Protein AF-A0A8S3VAT2-F1 (afdb_monomer_lite)

InterPro domains:
  IPR036691 Endonuclease/exonuclease/phosphatase superfamily [G3DSA:3.60.10.10] (1-42)

Organism: Mytilus edulis (NCBI:txid6550)

Radius of gyration: 35.4 Å; chains: 1; bounding box: 79×57×98 Å

Foldseek 3Di:
DDDDDDDDDDDDPVQVVQWPDKDFADDDVVPDPGTDIDTHGRPDPDDPVVVVPPPPDDPPPPPPVVLVVLLVVLLVVDPVVVLVVLLVVLVVVVVVVPPPDPPPPCPDPSVVSVVVSVVVVVVSNVVSVCRSPVPPPPPPPPPPPPPDDPLQDPVLVVLVVVLVVLVVVCVVVVPPPVSVVVSVVSVVVSVVSSVVSVVVVVVVLVVQLVVCVVPPPVSNVVSVVSVVVPPPPDPVPPCDPVNVVVVVVVVVPVDPPPPPPDPPVVVVVVVVPPVPDDDDPVVVPPDDPPPDDD

Secondary structure (DSSP, 8-state):
------------HHHHTTEEEEEEPPP-TTT-SS--EEEEE------GGGGGTSTTT-------HHHHHHHHHHHHTS-HHHHHHHHHHHHHHHHT---TT-TT-TT-HHHHHHHHHHHHHHHHHHHHHHHHTS-----------PPPPTT--HHHHHHHHHHHHHHHHHHH-TT-HHHHHHHHHHHHHHHHHHHHHHHHHHHHHHHHHHHHHTT-HHHHHHHHHHHHTTS---GGG---HHHHHHHHHHHHTTTSSS---S-THHHHHHHHHHTTS---HHHH----------

Structure (mmCIF, N/CA/C/O backbone):
data_AF-A0A8S3VAT2-F1
#
_entry.id   AF-A0A8S3VAT2-F1
#
loop_
_atom_site.group_PDB
_atom_site.id
_atom_site.type_symbol
_atom_site.label_atom_id
_atom_site.label_alt_id
_atom_site.label_comp_id
_atom_site.label_asym_id
_atom_site.label_entity_id
_atom_site.label_seq_id
_atom_site.pdbx_PDB_ins_code
_atom_site.Cartn_x
_atom_site.Cartn_y
_atom_site.Cartn_z
_atom_site.occupancy
_atom_site.B_iso_or_equiv
_atom_site.auth_seq_id
_atom_site.auth_comp_id
_atom_site.auth_asym_id
_atom_site.auth_atom_id
_atom_site.pdbx_PDB_model_num
ATOM 1 N N . MET A 1 1 ? 15.059 -8.779 20.865 1.00 48.69 1 MET A N 1
ATOM 2 C CA . MET A 1 1 ? 14.364 -8.287 19.654 1.00 48.69 1 MET A CA 1
ATOM 3 C C . MET A 1 1 ? 13.478 -9.413 19.155 1.00 48.69 1 MET A C 1
ATOM 5 O O . MET A 1 1 ? 13.942 -10.544 19.167 1.00 48.69 1 MET A O 1
ATOM 9 N N . GLY A 1 2 ? 12.217 -9.146 18.814 1.00 59.12 2 GLY A N 1
ATOM 10 C CA . GLY A 1 2 ? 11.335 -10.188 18.281 1.00 59.12 2 GLY A CA 1
ATOM 11 C C . GLY A 1 2 ? 11.765 -10.571 16.866 1.00 59.12 2 GLY A C 1
ATOM 12 O O . GLY A 1 2 ? 11.963 -9.684 16.041 1.00 59.12 2 GLY A O 1
ATOM 13 N N . VAL A 1 3 ? 11.927 -11.866 16.602 1.00 73.62 3 VAL A N 1
ATOM 14 C CA . VAL A 1 3 ? 12.121 -12.400 15.248 1.00 73.62 3 VAL A CA 1
ATOM 15 C C . VAL A 1 3 ? 10.734 -12.709 14.693 1.00 73.62 3 VAL A C 1
ATOM 17 O O . VAL A 1 3 ? 9.965 -13.423 15.330 1.00 73.62 3 VAL A O 1
ATOM 20 N N . SER A 1 4 ? 10.394 -12.140 13.538 1.00 80.75 4 SER A N 1
ATOM 21 C CA . SER A 1 4 ? 9.109 -12.355 12.870 1.00 80.75 4 SER A CA 1
ATOM 22 C C . SER A 1 4 ? 9.368 -12.824 11.443 1.00 80.75 4 SER A C 1
ATOM 24 O O . SER A 1 4 ? 10.111 -12.172 10.716 1.00 80.75 4 SER A O 1
ATOM 26 N N . ILE A 1 5 ? 8.752 -13.934 11.036 1.00 85.62 5 ILE A N 1
ATOM 27 C CA . ILE A 1 5 ? 8.804 -14.438 9.657 1.00 85.62 5 ILE A CA 1
ATOM 28 C C . ILE A 1 5 ? 7.590 -13.858 8.936 1.00 85.62 5 ILE A C 1
ATOM 30 O O . ILE A 1 5 ? 6.465 -14.239 9.243 1.00 85.62 5 ILE A O 1
ATOM 34 N N . VAL A 1 6 ? 7.804 -12.886 8.050 1.00 91.00 6 VAL A N 1
ATOM 35 C CA . VAL A 1 6 ? 6.717 -12.165 7.350 1.00 91.00 6 VAL A CA 1
ATOM 36 C C . VAL A 1 6 ? 6.866 -12.165 5.832 1.00 91.00 6 VAL A C 1
ATOM 38 O O . VAL A 1 6 ? 5.948 -11.746 5.130 1.00 91.00 6 VAL A O 1
ATOM 41 N N . ASP A 1 7 ? 7.995 -12.663 5.333 1.00 93.62 7 ASP A N 1
ATOM 42 C CA . ASP A 1 7 ? 8.316 -12.716 3.916 1.00 93.62 7 ASP A CA 1
ATOM 43 C C . ASP A 1 7 ? 8.195 -14.164 3.427 1.00 93.62 7 ASP A C 1
ATOM 45 O O . ASP A 1 7 ? 8.765 -15.085 4.015 1.00 93.62 7 ASP A O 1
ATOM 49 N N . TYR A 1 8 ? 7.428 -14.371 2.355 1.00 94.81 8 TYR A N 1
ATOM 50 C CA . TYR A 1 8 ? 7.103 -15.695 1.824 1.00 94.81 8 TYR A CA 1
ATOM 51 C C . TYR A 1 8 ? 7.257 -15.714 0.303 1.00 94.81 8 TYR A C 1
ATOM 53 O O . TYR A 1 8 ? 6.935 -14.737 -0.375 1.00 94.81 8 TYR A O 1
ATOM 61 N N . CYS A 1 9 ? 7.674 -16.855 -0.247 1.00 92.31 9 CYS A N 1
ATOM 62 C CA . CYS A 1 9 ? 7.506 -17.164 -1.664 1.00 92.31 9 CYS A CA 1
ATOM 63 C C . CYS A 1 9 ? 6.377 -18.184 -1.801 1.00 92.31 9 CYS A C 1
ATOM 65 O O . CYS A 1 9 ? 6.433 -19.257 -1.204 1.00 92.31 9 CYS A O 1
ATOM 67 N N . ILE A 1 10 ? 5.345 -17.839 -2.568 1.00 94.00 10 ILE A N 1
ATOM 68 C CA . ILE A 1 10 ? 4.201 -18.714 -2.818 1.00 94.00 10 ILE A CA 1
ATOM 69 C C . ILE A 1 10 ? 4.255 -19.125 -4.284 1.00 94.00 10 ILE A C 1
ATOM 71 O O . ILE A 1 10 ? 4.319 -18.273 -5.170 1.00 94.00 10 ILE A O 1
ATOM 75 N N . CYS A 1 11 ? 4.205 -20.427 -4.538 1.00 91.25 11 CYS A N 1
ATOM 76 C CA . CYS A 1 11 ? 4.130 -20.993 -5.877 1.00 91.25 11 CYS A CA 1
ATOM 77 C C . CYS A 1 11 ? 2.964 -21.982 -5.965 1.00 91.25 11 CYS A C 1
ATOM 79 O O . CYS A 1 11 ? 2.410 -22.408 -4.949 1.00 91.25 11 CYS A O 1
ATOM 81 N N . SER A 1 12 ? 2.552 -22.330 -7.184 1.00 87.81 12 SER A N 1
ATOM 82 C CA . SER A 1 12 ? 1.594 -23.418 -7.366 1.00 87.81 12 SER A CA 1
ATOM 83 C C . SER A 1 12 ? 2.259 -24.760 -7.057 1.00 87.81 12 SER A C 1
ATOM 85 O O . SER A 1 12 ? 3.462 -24.927 -7.250 1.00 87.81 12 SER A O 1
ATOM 87 N N . ALA A 1 13 ? 1.466 -25.749 -6.640 1.00 83.44 13 ALA A N 1
ATOM 88 C CA . ALA A 1 13 ? 1.971 -27.098 -6.375 1.00 83.44 13 ALA A CA 1
ATOM 89 C C . ALA A 1 13 ? 2.718 -27.695 -7.584 1.00 83.44 13 ALA A C 1
ATOM 91 O O . ALA A 1 13 ? 3.724 -28.372 -7.415 1.00 83.44 13 ALA A O 1
ATOM 92 N N . SER A 1 14 ? 2.272 -27.381 -8.805 1.00 79.75 14 SER A N 1
ATOM 93 C CA . SER A 1 14 ? 2.932 -27.816 -10.041 1.00 79.75 14 SER A CA 1
ATOM 94 C C . SER A 1 14 ? 4.268 -27.128 -10.305 1.00 79.75 14 SER A C 1
ATOM 96 O O . SER A 1 14 ? 5.067 -27.637 -11.073 1.00 79.75 14 SER A O 1
ATOM 98 N N . PHE A 1 15 ? 4.487 -25.943 -9.738 1.00 85.69 15 PHE A N 1
ATOM 99 C CA . PHE A 1 15 ? 5.719 -25.182 -9.920 1.00 85.69 15 PHE A CA 1
ATOM 100 C C . PHE A 1 15 ? 6.766 -25.524 -8.857 1.00 85.69 15 PHE A C 1
ATOM 102 O O . PHE A 1 15 ? 7.946 -25.240 -9.035 1.00 85.69 15 PHE A O 1
ATOM 109 N N . LEU A 1 16 ? 6.347 -26.161 -7.761 1.00 90.69 16 LEU A N 1
ATOM 110 C CA . LEU A 1 16 ? 7.228 -26.542 -6.664 1.00 90.69 16 LEU A CA 1
ATOM 111 C C . LEU A 1 16 ? 8.339 -27.499 -7.119 1.00 90.69 16 LEU A C 1
ATOM 113 O O . LEU A 1 16 ? 9.470 -27.357 -6.669 1.00 90.69 16 LEU A O 1
ATOM 117 N N . SER A 1 17 ? 8.053 -28.405 -8.062 1.00 90.25 17 SER A N 1
ATOM 118 C CA . SER A 1 17 ? 9.052 -29.309 -8.657 1.00 90.25 17 SER A CA 1
ATOM 119 C C . SER A 1 17 ? 10.174 -28.580 -9.395 1.00 90.25 17 SER A C 1
ATOM 121 O O . SER A 1 17 ? 11.245 -29.143 -9.598 1.00 90.25 17 SER A O 1
ATOM 123 N N . ASN A 1 18 ? 9.938 -27.333 -9.801 1.00 91.62 18 ASN A N 1
ATOM 124 C CA . ASN A 1 18 ? 10.921 -26.514 -10.491 1.00 91.62 18 ASN A CA 1
ATOM 125 C C . ASN A 1 18 ? 11.740 -25.668 -9.517 1.00 91.62 18 ASN A C 1
ATOM 127 O O . ASN A 1 18 ? 12.688 -25.025 -9.948 1.00 91.62 18 ASN A O 1
ATOM 131 N N . ILE A 1 19 ? 11.420 -25.629 -8.224 1.00 94.00 19 ILE A N 1
ATOM 132 C CA . ILE A 1 19 ? 12.225 -24.887 -7.254 1.00 94.00 19 ILE A CA 1
ATOM 133 C C . ILE A 1 19 ? 13.428 -25.749 -6.867 1.00 94.00 19 ILE A C 1
ATOM 135 O O . ILE A 1 19 ? 13.296 -26.733 -6.150 1.00 94.00 19 ILE A O 1
ATOM 139 N N . ASN A 1 20 ? 14.612 -25.356 -7.340 1.00 95.62 20 ASN A N 1
ATOM 140 C CA . ASN A 1 20 ? 15.874 -26.015 -7.006 1.00 95.62 20 ASN A CA 1
ATOM 141 C C . ASN A 1 20 ? 16.297 -25.721 -5.568 1.00 95.62 20 ASN A C 1
ATOM 143 O O . ASN A 1 20 ? 16.818 -26.577 -4.863 1.00 95.62 20 ASN A O 1
ATOM 147 N N . ASN A 1 21 ? 16.161 -24.454 -5.175 1.00 96.94 21 ASN A N 1
ATOM 148 C CA . ASN A 1 21 ? 16.712 -23.955 -3.930 1.00 96.94 21 ASN A CA 1
ATOM 149 C C . ASN A 1 21 ? 15.907 -22.755 -3.428 1.00 96.94 21 ASN A C 1
ATOM 151 O O . ASN A 1 21 ? 15.437 -21.933 -4.217 1.00 96.94 21 ASN A O 1
ATOM 155 N N . PHE A 1 22 ? 15.789 -22.643 -2.111 1.00 96.31 22 PHE A N 1
ATOM 156 C CA . PHE A 1 22 ? 15.156 -21.532 -1.417 1.00 96.31 22 PHE A CA 1
ATOM 157 C C . PHE A 1 22 ? 16.024 -21.175 -0.214 1.00 96.31 22 PHE A C 1
ATOM 159 O O . PHE A 1 22 ? 16.221 -22.002 0.676 1.00 96.31 22 PHE A O 1
ATOM 166 N N . THR A 1 23 ? 16.551 -19.955 -0.176 1.00 97.00 23 THR A N 1
ATOM 167 C CA . THR A 1 23 ? 17.444 -19.513 0.898 1.00 97.00 23 THR A CA 1
ATOM 168 C C . THR A 1 23 ? 17.038 -18.154 1.443 1.00 97.00 23 THR A C 1
ATOM 170 O O . THR A 1 23 ? 16.557 -17.278 0.724 1.00 97.00 23 THR A O 1
ATOM 173 N N . VAL A 1 24 ? 17.253 -17.978 2.745 1.00 96.19 24 VAL A N 1
ATOM 174 C CA . VAL A 1 24 ? 17.168 -16.681 3.416 1.00 96.19 24 VAL A CA 1
ATOM 175 C C . VAL A 1 24 ? 18.595 -16.164 3.554 1.00 96.19 24 VAL A C 1
ATOM 177 O O . VAL A 1 24 ? 19.445 -16.825 4.148 1.00 96.19 24 VAL A O 1
ATOM 180 N N . GLY A 1 25 ? 18.877 -15.015 2.951 1.00 94.12 25 GLY A N 1
ATOM 181 C CA . GLY A 1 25 ? 20.192 -14.391 3.000 1.00 94.12 25 GLY A CA 1
ATOM 182 C C . GLY A 1 25 ? 20.507 -13.780 4.366 1.00 94.12 25 GLY A C 1
ATOM 183 O O . GLY A 1 25 ? 19.662 -13.697 5.260 1.00 94.12 25 GLY A O 1
ATOM 184 N N . GLN A 1 26 ? 21.752 -13.331 4.527 1.00 93.94 26 GLN A N 1
ATOM 185 C CA . GLN A 1 26 ? 22.221 -12.745 5.778 1.00 93.94 26 GLN A CA 1
ATOM 186 C C . GLN A 1 26 ? 21.552 -11.391 6.053 1.00 93.94 26 GLN A C 1
ATOM 188 O O . GLN A 1 26 ? 21.379 -10.564 5.155 1.00 93.94 26 GLN A O 1
ATOM 193 N N . TYR A 1 27 ? 21.207 -11.158 7.320 1.00 93.12 27 TYR A N 1
ATOM 194 C CA . TYR A 1 27 ? 20.644 -9.893 7.777 1.00 93.12 27 TYR A CA 1
ATOM 195 C C . TYR A 1 27 ? 21.621 -8.733 7.541 1.00 93.12 27 TYR A C 1
ATOM 197 O O . TYR A 1 27 ? 22.766 -8.775 7.996 1.00 93.12 27 TYR A O 1
ATOM 205 N N . CYS A 1 28 ? 21.156 -7.685 6.856 1.00 90.44 28 CYS A N 1
ATOM 206 C CA . CYS A 1 28 ? 21.952 -6.503 6.539 1.00 90.44 28 CYS A CA 1
ATOM 207 C C . CYS A 1 28 ? 21.269 -5.229 7.078 1.00 90.44 28 CYS A C 1
ATOM 209 O O . CYS A 1 28 ? 20.533 -4.563 6.341 1.00 90.44 28 CYS A O 1
ATOM 211 N N . PRO A 1 29 ? 21.517 -4.852 8.351 1.00 88.81 29 PRO A N 1
ATOM 212 C CA . PRO A 1 29 ? 20.803 -3.761 9.028 1.00 88.81 29 PRO A CA 1
ATOM 213 C C . PRO A 1 29 ? 21.040 -2.381 8.405 1.00 88.81 29 PRO A C 1
ATOM 215 O O . PRO A 1 29 ? 20.279 -1.446 8.643 1.00 88.81 29 PRO A O 1
ATOM 218 N N . THR A 1 30 ? 22.102 -2.229 7.615 1.00 85.69 30 THR A N 1
ATOM 219 C CA . THR A 1 30 ? 22.415 -0.986 6.901 1.00 85.69 30 THR A CA 1
ATOM 220 C C . THR A 1 30 ? 21.495 -0.751 5.701 1.00 85.69 30 THR A C 1
ATOM 222 O O . THR A 1 30 ? 21.391 0.386 5.239 1.00 85.69 30 THR A O 1
ATOM 225 N N . LEU A 1 31 ? 20.819 -1.793 5.199 1.00 86.94 31 LEU A N 1
ATOM 226 C CA . LEU A 1 31 ? 19.952 -1.732 4.020 1.00 86.94 31 LEU A CA 1
ATOM 227 C C . LEU A 1 31 ? 18.467 -1.901 4.362 1.00 86.94 31 LEU A C 1
ATOM 229 O O . LEU A 1 31 ? 17.634 -1.176 3.815 1.00 86.94 31 LEU A O 1
ATOM 233 N N . THR A 1 32 ? 18.123 -2.853 5.231 1.00 90.12 32 THR A N 1
ATOM 234 C CA . THR A 1 32 ? 16.733 -3.187 5.580 1.00 90.12 32 THR A CA 1
ATOM 235 C C . THR A 1 32 ? 16.659 -3.914 6.926 1.00 90.12 32 THR A C 1
ATOM 237 O O . THR A 1 32 ? 17.618 -4.540 7.365 1.00 90.12 32 THR A O 1
ATOM 240 N N . ASP A 1 33 ? 15.509 -3.813 7.589 1.00 91.12 33 ASP A N 1
ATOM 241 C CA . ASP A 1 33 ? 15.127 -4.583 8.774 1.00 91.12 33 ASP A CA 1
ATOM 242 C C . ASP A 1 33 ? 14.663 -6.022 8.457 1.00 91.12 33 ASP A C 1
ATOM 244 O O . ASP A 1 33 ? 14.343 -6.772 9.377 1.00 91.12 33 ASP A O 1
ATOM 248 N N . HIS A 1 34 ? 14.676 -6.430 7.183 1.00 92.12 34 HIS A N 1
ATOM 249 C CA . HIS A 1 34 ? 14.333 -7.776 6.719 1.00 92.12 34 HIS A CA 1
ATOM 250 C C . HIS A 1 34 ? 15.561 -8.536 6.190 1.00 92.12 34 HIS A C 1
ATOM 252 O O . HIS A 1 34 ? 16.536 -7.940 5.729 1.00 92.12 34 HIS A O 1
ATOM 258 N N . CYS A 1 35 ? 15.512 -9.869 6.213 1.00 93.81 35 CYS A N 1
ATOM 259 C CA . CYS A 1 35 ? 16.475 -10.698 5.486 1.00 93.81 35 CYS A CA 1
ATOM 260 C C . CYS A 1 35 ? 15.988 -10.908 4.043 1.00 93.81 35 CYS A C 1
ATOM 262 O O . CYS A 1 35 ? 14.807 -11.197 3.846 1.00 93.81 35 CYS A O 1
ATOM 264 N N . PRO A 1 36 ? 16.856 -10.799 3.024 1.00 94.69 36 PRO A N 1
ATOM 265 C CA . PRO A 1 36 ? 16.458 -11.091 1.652 1.00 94.69 36 PRO A CA 1
ATOM 266 C C . PRO A 1 36 ? 16.136 -12.583 1.486 1.00 94.69 36 PRO A C 1
ATOM 268 O O . PRO A 1 36 ? 16.756 -13.431 2.125 1.00 94.69 36 PRO A O 1
ATOM 271 N N . ILE A 1 37 ? 15.201 -12.905 0.595 1.00 96.69 37 ILE A N 1
ATOM 272 C CA . ILE A 1 37 ? 14.875 -14.281 0.205 1.00 96.69 37 ILE A CA 1
ATOM 273 C C . ILE A 1 37 ? 15.315 -14.491 -1.243 1.00 96.69 37 ILE A C 1
ATOM 275 O O . ILE A 1 37 ? 15.024 -13.660 -2.103 1.00 96.69 37 ILE A O 1
ATOM 279 N N . SER A 1 38 ? 15.975 -15.613 -1.508 1.00 95.81 38 SER A N 1
ATOM 280 C CA . SER A 1 38 ? 16.435 -16.022 -2.833 1.00 95.81 38 SER A CA 1
ATOM 281 C C . SER A 1 38 ? 15.810 -17.360 -3.211 1.00 95.81 38 SER A C 1
ATOM 283 O O . SER A 1 38 ? 15.825 -18.306 -2.426 1.00 95.81 38 SER A O 1
ATOM 285 N N . VAL A 1 39 ? 15.277 -17.450 -4.430 1.00 96.19 39 VAL A N 1
ATOM 286 C CA . VAL A 1 39 ? 14.670 -18.674 -4.971 1.00 96.19 39 VAL A CA 1
ATOM 287 C C . VAL A 1 39 ? 15.334 -18.998 -6.298 1.00 96.19 39 VAL A C 1
ATOM 289 O O . VAL A 1 39 ? 15.363 -18.161 -7.197 1.00 96.19 39 VAL A O 1
ATOM 292 N N . GLN A 1 40 ? 15.872 -20.206 -6.421 1.00 95.94 40 GLN A N 1
ATOM 293 C CA . GLN A 1 40 ? 16.446 -20.708 -7.661 1.00 95.94 40 GLN A CA 1
ATOM 294 C C . GLN A 1 40 ? 15.446 -21.650 -8.322 1.00 95.94 40 GLN A C 1
ATOM 296 O O . GLN A 1 40 ? 14.981 -22.602 -7.698 1.00 95.94 40 GLN A O 1
ATOM 301 N N . ILE A 1 41 ? 15.137 -21.391 -9.588 1.00 94.19 41 ILE A N 1
ATOM 302 C CA . ILE A 1 41 ? 14.153 -22.151 -10.356 1.00 94.19 41 ILE A CA 1
ATOM 303 C C . ILE A 1 41 ? 14.886 -22.886 -11.483 1.00 94.19 41 ILE A C 1
ATOM 305 O O . ILE A 1 41 ? 15.616 -22.268 -12.257 1.00 94.19 41 ILE A O 1
ATOM 309 N N . LEU A 1 42 ? 14.695 -24.200 -11.578 1.00 90.81 42 LEU A N 1
ATOM 310 C CA . LEU A 1 42 ? 15.091 -25.012 -12.720 1.00 90.81 42 LEU A CA 1
ATOM 311 C C . LEU A 1 42 ? 14.156 -24.695 -13.883 1.00 90.81 42 LEU A C 1
ATOM 313 O O . LEU A 1 42 ? 12.997 -25.120 -13.930 1.00 90.81 42 LEU A O 1
ATOM 317 N N . SER A 1 43 ? 14.683 -23.947 -14.844 1.00 78.00 43 SER A N 1
ATOM 318 C CA . SER A 1 43 ? 14.043 -23.777 -16.139 1.00 78.00 43 SER A CA 1
ATOM 319 C C . SER A 1 43 ? 14.301 -25.022 -16.985 1.00 78.00 43 SER A C 1
ATOM 321 O O . SER A 1 43 ? 15.165 -25.022 -17.857 1.00 78.00 43 SER A O 1
ATOM 323 N N . GLN A 1 44 ? 13.578 -26.109 -16.718 1.00 67.50 44 GLN A N 1
ATOM 324 C CA . GLN A 1 44 ? 13.449 -27.166 -17.717 1.00 67.50 44 GLN A CA 1
ATOM 325 C C . GLN A 1 44 ? 12.580 -26.615 -18.848 1.00 67.50 44 GLN A C 1
ATOM 327 O O . GLN A 1 44 ? 11.494 -26.096 -18.582 1.00 67.50 44 GLN A O 1
ATOM 332 N N . SER A 1 45 ? 13.063 -26.679 -20.094 1.00 52.72 45 SER A N 1
ATOM 333 C CA . SER A 1 45 ? 12.251 -26.338 -21.262 1.00 52.72 45 SER A CA 1
ATOM 334 C C . SER A 1 45 ? 11.004 -27.215 -21.219 1.00 52.72 45 SER A C 1
ATOM 336 O O . SER A 1 45 ? 11.090 -28.432 -21.390 1.00 52.72 45 SER A O 1
ATOM 338 N N . VAL A 1 46 ? 9.861 -26.617 -20.901 1.00 49.66 46 VAL A N 1
ATOM 339 C CA . VAL A 1 46 ? 8.591 -27.328 -20.817 1.00 49.66 46 VAL A CA 1
ATOM 340 C C . VAL A 1 46 ? 8.269 -27.809 -22.227 1.00 49.66 46 VAL A C 1
ATOM 342 O O . VAL A 1 46 ? 7.809 -27.030 -23.056 1.00 49.66 46 VAL A O 1
ATOM 345 N N . GLN A 1 47 ? 8.541 -29.083 -22.516 1.00 51.56 47 GLN A N 1
ATOM 346 C CA . GLN A 1 47 ? 7.907 -29.748 -23.647 1.00 51.56 47 GLN A CA 1
ATOM 347 C C . GLN A 1 47 ? 6.390 -29.702 -23.402 1.00 51.56 47 GLN A C 1
ATOM 349 O O . GLN A 1 47 ? 5.927 -29.878 -22.273 1.00 51.56 47 GLN A O 1
ATOM 354 N N . GLU A 1 48 ? 5.628 -29.392 -24.450 1.00 53.94 48 GLU A N 1
ATOM 355 C CA . GLU A 1 48 ? 4.224 -28.939 -24.460 1.00 53.94 48 GLU A CA 1
ATOM 356 C C . GLU A 1 48 ? 3.202 -29.824 -23.713 1.00 53.94 48 GLU A C 1
ATOM 358 O O . GLU A 1 48 ? 2.046 -29.437 -23.529 1.00 53.94 48 GLU A O 1
ATOM 363 N N . THR A 1 49 ? 3.598 -30.995 -23.223 1.00 52.16 49 THR A N 1
ATOM 364 C CA . THR A 1 49 ? 2.728 -31.987 -22.584 1.00 52.16 49 THR A CA 1
ATOM 365 C C . THR A 1 49 ? 2.095 -31.527 -21.264 1.00 52.16 49 THR A C 1
ATOM 367 O O . THR A 1 49 ? 1.007 -31.997 -20.927 1.00 52.16 49 THR A O 1
ATOM 370 N N . VAL A 1 50 ? 2.674 -30.560 -20.540 1.00 52.09 50 VAL A N 1
ATOM 371 C CA . VAL A 1 50 ? 2.109 -30.076 -19.257 1.00 52.09 50 VAL A CA 1
ATOM 372 C C . VAL A 1 50 ? 0.907 -29.132 -19.447 1.00 52.09 50 VAL A C 1
ATOM 374 O O . VAL A 1 50 ? 0.032 -29.064 -18.578 1.00 52.09 50 VAL A O 1
ATOM 377 N N . PHE A 1 51 ? 0.776 -28.460 -20.597 1.00 51.41 51 PHE A N 1
ATOM 378 C CA . PHE A 1 51 ? -0.326 -27.510 -20.829 1.00 51.41 51 PHE A CA 1
ATOM 379 C C . PHE A 1 51 ? -1.709 -28.174 -20.914 1.00 51.41 51 PHE A C 1
ATOM 381 O O . PHE A 1 51 ? -2.722 -27.525 -20.635 1.00 51.41 51 PHE A O 1
ATOM 388 N N . ASN A 1 52 ? -1.775 -29.473 -21.220 1.00 51.72 52 ASN A N 1
ATOM 389 C CA . ASN A 1 52 ? -3.048 -30.184 -21.348 1.00 51.72 52 ASN A CA 1
ATOM 390 C C . ASN A 1 52 ? -3.648 -30.642 -20.006 1.00 51.72 52 ASN A C 1
ATOM 392 O O . ASN A 1 52 ? -4.859 -30.840 -19.928 1.00 51.72 52 ASN A O 1
ATOM 396 N N . LEU A 1 53 ? -2.863 -30.729 -18.926 1.00 48.97 53 LEU A N 1
ATOM 397 C CA . LEU A 1 53 ? -3.354 -31.207 -17.622 1.00 48.97 53 LEU A CA 1
ATOM 398 C C . LEU A 1 53 ? -3.972 -30.108 -16.733 1.00 48.97 53 LEU A C 1
ATOM 400 O O . LEU A 1 53 ? -4.659 -30.425 -15.765 1.00 48.97 53 LEU A O 1
ATOM 404 N N . GLN A 1 54 ? -3.794 -28.819 -17.052 1.00 50.31 54 GLN A N 1
ATOM 405 C CA . GLN A 1 54 ? -4.206 -27.712 -16.165 1.00 50.31 54 GLN A CA 1
ATOM 406 C C . GLN A 1 54 ? -5.438 -26.909 -16.604 1.00 50.31 54 GLN A C 1
ATOM 408 O O . GLN A 1 54 ? -5.867 -26.007 -15.881 1.00 50.31 54 GLN A O 1
ATOM 413 N N . LYS A 1 55 ? -6.077 -27.247 -17.730 1.00 50.88 55 LYS A N 1
ATOM 414 C CA . LYS A 1 55 ? -7.261 -26.505 -18.208 1.00 50.88 55 LYS A CA 1
ATOM 415 C C . LYS A 1 55 ? -8.471 -26.576 -17.264 1.00 50.88 55 LYS A C 1
ATOM 417 O O . LYS A 1 55 ? -9.331 -25.702 -17.333 1.00 50.88 55 LYS A O 1
ATOM 422 N N . ASN A 1 56 ? -8.520 -27.557 -16.358 1.00 48.78 56 ASN A N 1
ATOM 423 C CA . ASN A 1 56 ? -9.743 -27.875 -15.619 1.00 48.78 56 ASN A CA 1
ATOM 424 C C . ASN A 1 56 ? -9.867 -27.235 -14.224 1.00 48.78 56 ASN A C 1
ATOM 426 O O . ASN A 1 56 ? -10.965 -27.250 -13.685 1.00 48.78 56 ASN A O 1
ATOM 430 N N . ASN A 1 57 ? -8.816 -26.630 -13.646 1.00 46.59 57 ASN A N 1
ATOM 431 C CA . ASN A 1 57 ? -8.860 -26.155 -12.244 1.00 46.59 57 ASN A CA 1
ATOM 432 C C . ASN A 1 57 ? -8.349 -24.725 -11.992 1.00 46.59 57 ASN A C 1
ATOM 434 O O . ASN A 1 57 ? -8.245 -24.295 -10.841 1.00 46.59 57 ASN A O 1
ATOM 438 N N . LEU A 1 58 ? -8.058 -23.943 -13.031 1.00 46.66 58 LEU A N 1
ATOM 439 C CA . LEU A 1 58 ? -7.703 -22.537 -12.839 1.00 46.66 58 LEU A CA 1
ATOM 440 C C . LEU A 1 58 ? -8.975 -21.704 -12.639 1.00 46.66 58 LEU A C 1
ATOM 442 O O . LEU A 1 58 ? -9.780 -21.548 -13.559 1.00 46.66 58 LEU A O 1
ATOM 446 N N . LYS A 1 59 ? -9.146 -21.127 -11.439 1.00 45.22 59 LYS A N 1
ATOM 447 C CA . LYS A 1 59 ? -10.118 -20.046 -11.212 1.00 45.22 59 LYS A CA 1
ATOM 448 C C . LYS A 1 59 ? -9.785 -18.920 -12.187 1.00 45.22 59 LYS A C 1
ATOM 450 O O . LYS A 1 59 ? -8.810 -18.196 -11.990 1.00 45.22 59 LYS A O 1
ATOM 455 N N . ARG A 1 60 ? -10.590 -18.787 -13.245 1.00 47.31 60 ARG A N 1
ATOM 456 C CA . ARG A 1 60 ? -10.486 -17.674 -14.189 1.00 47.31 60 ARG A CA 1
ATOM 457 C C . ARG A 1 60 ? -10.542 -16.378 -13.391 1.00 47.31 60 ARG A C 1
ATOM 459 O O . ARG A 1 60 ? -11.497 -16.141 -12.649 1.00 47.31 60 ARG A O 1
ATOM 466 N N . ILE A 1 61 ? -9.523 -15.537 -13.547 1.00 46.94 61 ILE A N 1
ATOM 467 C CA . ILE A 1 61 ? -9.639 -14.126 -13.187 1.00 46.94 61 ILE A CA 1
ATOM 468 C C . ILE A 1 61 ? -10.879 -13.635 -13.932 1.00 46.94 61 ILE A C 1
ATOM 470 O O . ILE A 1 61 ? -10.970 -13.827 -15.144 1.00 46.94 61 ILE A O 1
ATOM 474 N N . ASN A 1 62 ? -11.859 -13.090 -13.207 1.00 47.72 62 ASN A N 1
ATOM 475 C CA . ASN A 1 62 ? -13.108 -12.596 -13.782 1.00 47.72 62 ASN A CA 1
ATOM 476 C C . ASN A 1 62 ? -12.815 -11.309 -14.569 1.00 47.72 62 ASN A C 1
ATOM 478 O O . ASN A 1 62 ? -13.068 -10.190 -14.119 1.00 47.72 62 ASN A O 1
ATOM 482 N N . ILE A 1 63 ? -12.164 -11.474 -15.717 1.00 56.97 63 ILE A N 1
ATOM 483 C CA . ILE A 1 63 ? -12.037 -10.454 -16.739 1.00 56.97 63 ILE A CA 1
ATOM 484 C C . ILE A 1 63 ? -13.460 -10.263 -17.248 1.00 56.97 63 ILE A C 1
ATOM 486 O O . ILE A 1 63 ? -14.093 -11.210 -17.699 1.00 56.97 63 ILE A O 1
ATOM 490 N N . ASN A 1 64 ? -13.989 -9.049 -17.099 1.00 64.50 64 ASN A N 1
ATOM 491 C CA . ASN A 1 64 ? -15.311 -8.686 -17.598 1.00 64.50 64 ASN A CA 1
ATOM 492 C C . ASN A 1 64 ? -15.466 -9.205 -19.041 1.00 64.50 64 ASN A C 1
ATOM 494 O O . ASN A 1 64 ? -14.706 -8.765 -19.904 1.00 64.50 64 ASN A O 1
ATOM 498 N N . GLY A 1 65 ? -16.404 -10.130 -19.283 1.00 67.88 65 GLY A N 1
ATOM 499 C CA . GLY A 1 65 ? -16.498 -10.890 -20.540 1.00 67.88 65 GLY A CA 1
ATOM 500 C C . GLY A 1 65 ? -16.531 -10.012 -21.794 1.00 67.88 65 GLY A C 1
ATOM 501 O O . GLY A 1 65 ? -15.879 -10.323 -22.784 1.00 67.88 65 GLY A O 1
ATOM 502 N N . ALA A 1 66 ? -17.143 -8.826 -21.705 1.00 68.75 66 ALA A N 1
ATOM 503 C CA . ALA A 1 66 ? -17.164 -7.855 -22.800 1.00 68.75 66 ALA A CA 1
ATOM 504 C C . ALA A 1 66 ? -15.764 -7.336 -23.194 1.00 68.75 66 ALA A C 1
ATOM 506 O O . ALA A 1 66 ? -15.524 -6.985 -24.344 1.00 68.75 66 ALA A O 1
ATOM 507 N N . ARG A 1 67 ? -14.814 -7.269 -22.253 1.00 66.69 67 ARG A N 1
ATOM 508 C CA . ARG A 1 67 ? -13.424 -6.869 -22.539 1.00 66.69 67 ARG A CA 1
ATOM 509 C C . ARG A 1 67 ? -12.599 -8.013 -23.106 1.00 66.69 67 ARG A C 1
ATOM 511 O O . ARG A 1 67 ? -11.704 -7.757 -23.904 1.00 66.69 67 ARG A O 1
ATOM 518 N N . GLU A 1 68 ? -12.896 -9.245 -22.704 1.00 74.62 68 GLU A N 1
ATOM 519 C CA . GLU A 1 68 ? -12.257 -10.434 -23.265 1.00 74.62 68 GLU A CA 1
ATOM 520 C C . GLU A 1 68 ? -12.620 -10.591 -24.748 1.00 74.62 68 GLU A C 1
ATOM 522 O O . GLU A 1 68 ? -11.735 -10.830 -25.563 1.00 74.62 68 GLU A O 1
ATOM 527 N N . GLU A 1 69 ? -13.885 -10.379 -25.115 1.00 77.00 69 GLU A N 1
ATOM 528 C CA . GLU A 1 69 ? -14.338 -10.432 -26.512 1.00 77.00 69 GLU A CA 1
ATOM 529 C C . GLU A 1 69 ? -13.701 -9.342 -27.378 1.00 77.00 69 GLU A C 1
ATOM 531 O O . GLU A 1 69 ? -13.203 -9.642 -28.458 1.00 77.00 69 GLU A O 1
ATOM 536 N N . VAL A 1 70 ? -13.627 -8.098 -26.889 1.00 74.31 70 VAL A N 1
ATOM 537 C CA . VAL A 1 70 ? -12.951 -7.001 -27.609 1.00 74.31 70 VAL A CA 1
ATOM 538 C C . VAL A 1 70 ? -11.455 -7.279 -27.764 1.00 74.31 70 VAL A C 1
ATOM 540 O O . VAL A 1 70 ? -10.890 -7.045 -28.828 1.00 74.31 70 VAL A O 1
ATOM 543 N N . PHE A 1 71 ? -10.802 -7.804 -26.725 1.00 72.25 71 PHE A N 1
ATOM 544 C CA . PHE A 1 71 ? -9.392 -8.182 -26.796 1.00 72.25 71 PHE A CA 1
ATOM 545 C C . PHE A 1 71 ? -9.159 -9.310 -27.809 1.00 72.25 71 PHE A C 1
ATOM 547 O O . PHE A 1 71 ? -8.270 -9.194 -28.648 1.00 72.25 71 PHE A O 1
ATOM 554 N N . LYS A 1 72 ? -9.989 -10.361 -27.782 1.00 77.56 72 LYS A N 1
ATOM 555 C CA . LYS A 1 72 ? -9.930 -11.464 -28.752 1.00 77.56 72 LYS A CA 1
ATOM 556 C C . LYS A 1 72 ? -10.181 -10.979 -30.173 1.00 77.56 72 LYS A C 1
ATOM 558 O O . LYS A 1 72 ? -9.402 -11.321 -31.048 1.00 77.56 72 LYS A O 1
ATOM 563 N N . ALA A 1 73 ? -11.207 -10.161 -30.396 1.00 79.56 73 ALA A N 1
ATOM 564 C CA . ALA A 1 73 ? -11.495 -9.594 -31.710 1.00 79.56 73 ALA A CA 1
ATOM 565 C C . ALA A 1 73 ? -10.306 -8.777 -32.236 1.00 79.56 73 ALA A C 1
ATOM 567 O O . ALA A 1 73 ? -9.893 -8.966 -33.372 1.00 79.56 73 ALA A O 1
ATOM 568 N N . ASN A 1 74 ? -9.688 -7.947 -31.390 1.00 74.50 74 ASN A N 1
ATOM 569 C CA . ASN A 1 74 ? -8.518 -7.160 -31.783 1.00 74.50 74 ASN A CA 1
ATOM 570 C C . ASN A 1 74 ? -7.282 -8.020 -32.063 1.00 74.50 74 ASN A C 1
ATOM 572 O O . ASN A 1 74 ? -6.533 -7.695 -32.974 1.00 74.50 74 ASN A O 1
ATOM 576 N N . ILE A 1 75 ? -7.068 -9.108 -31.316 1.00 75.62 75 ILE A N 1
ATOM 577 C CA . ILE A 1 75 ? -6.011 -10.080 -31.625 1.00 75.62 75 ILE A CA 1
ATOM 578 C C . ILE A 1 75 ? -6.291 -10.772 -32.961 1.00 75.62 75 ILE A C 1
ATOM 580 O O . ILE A 1 75 ? -5.385 -10.896 -33.773 1.00 75.62 75 ILE A O 1
ATOM 584 N N . LEU A 1 76 ? -7.534 -11.186 -33.209 1.00 79.56 76 LEU A N 1
ATOM 585 C CA . LEU A 1 76 ? -7.931 -11.878 -34.440 1.00 79.56 76 LEU A CA 1
ATOM 586 C C . LEU A 1 76 ? -7.903 -10.972 -35.681 1.00 79.56 76 LEU A C 1
ATOM 588 O O . LEU A 1 76 ? -7.798 -11.479 -36.792 1.00 79.56 76 LEU A O 1
ATOM 592 N N . CYS A 1 77 ? -7.960 -9.649 -35.508 1.00 75.12 77 CYS A N 1
ATOM 593 C CA . CYS A 1 77 ? -7.728 -8.689 -36.590 1.00 75.12 77 CYS A CA 1
ATOM 594 C C . CYS A 1 77 ? -6.268 -8.663 -37.071 1.00 75.12 77 CYS A C 1
ATOM 596 O O . CYS A 1 77 ? -5.994 -8.104 -38.132 1.00 75.12 77 CYS A O 1
ATOM 598 N N . TYR A 1 78 ? -5.332 -9.227 -36.304 1.00 77.19 78 TYR A N 1
ATOM 599 C CA . TYR A 1 78 ? -3.952 -9.381 -36.737 1.00 77.19 78 TYR A CA 1
ATOM 600 C C . TYR A 1 78 ? -3.755 -10.759 -37.357 1.00 77.19 78 TYR A C 1
ATOM 602 O O . TYR A 1 78 ? -4.015 -11.789 -36.735 1.00 77.19 78 TYR A O 1
ATOM 610 N N . ASP A 1 79 ? -3.237 -10.779 -38.581 1.00 81.44 79 ASP A N 1
ATOM 611 C CA . ASP A 1 79 ? -2.842 -12.018 -39.234 1.00 81.44 79 ASP A CA 1
ATOM 612 C C . ASP A 1 79 ? -1.484 -12.483 -38.689 1.00 81.44 79 ASP A C 1
ATOM 614 O O . ASP A 1 79 ? -0.422 -12.258 -39.272 1.00 81.44 79 ASP A O 1
ATOM 618 N N . PHE A 1 80 ? -1.519 -13.127 -37.522 1.00 77.12 80 PHE A N 1
ATOM 619 C CA . PHE A 1 80 ? -0.333 -13.735 -36.920 1.00 77.12 80 PHE A CA 1
ATOM 620 C C . PHE A 1 80 ? 0.298 -14.796 -37.825 1.00 77.12 80 PHE A C 1
ATOM 622 O O . PHE A 1 80 ? 1.491 -15.052 -37.692 1.00 77.12 80 PHE A O 1
ATOM 629 N N . SER A 1 81 ? -0.453 -15.374 -38.771 1.00 76.69 81 SER A N 1
ATOM 630 C CA . SER A 1 81 ? 0.103 -16.352 -39.706 1.00 76.69 81 SER A CA 1
ATOM 631 C C . SER A 1 81 ? 1.130 -15.717 -40.645 1.00 76.69 81 SER A C 1
ATOM 633 O O . SER A 1 81 ? 2.129 -16.354 -40.963 1.00 76.69 81 SER A O 1
ATOM 635 N N . LEU A 1 82 ? 0.951 -14.446 -41.024 1.00 82.06 82 LEU A N 1
ATOM 636 C CA . LEU A 1 82 ? 1.945 -13.702 -41.802 1.00 82.06 82 LEU A CA 1
ATOM 637 C C . LEU A 1 82 ? 3.208 -13.417 -40.989 1.00 82.06 82 LEU A C 1
ATOM 639 O O . LEU A 1 82 ? 4.304 -13.521 -41.523 1.00 82.06 82 LEU A O 1
ATOM 643 N N . ILE A 1 83 ? 3.061 -13.100 -39.701 1.00 80.75 83 ILE A N 1
ATOM 644 C CA . ILE A 1 83 ? 4.200 -12.840 -38.809 1.00 80.75 83 ILE A CA 1
ATOM 645 C C . ILE A 1 83 ? 5.000 -14.119 -38.564 1.00 80.75 83 ILE A C 1
ATOM 647 O O . ILE A 1 83 ? 6.223 -14.089 -38.597 1.00 80.75 83 ILE A O 1
ATOM 651 N N . ILE A 1 84 ? 4.319 -15.244 -38.338 1.00 79.75 84 ILE A N 1
ATOM 652 C CA . ILE A 1 84 ? 4.978 -16.542 -38.164 1.00 79.75 84 ILE A CA 1
ATOM 653 C C . ILE A 1 84 ? 5.735 -16.913 -39.441 1.00 79.75 84 ILE A C 1
ATOM 655 O O . ILE A 1 84 ? 6.910 -17.240 -39.362 1.00 79.75 84 ILE A O 1
ATOM 659 N N . LYS A 1 85 ? 5.116 -16.741 -40.618 1.00 86.06 85 LYS A N 1
ATOM 660 C CA . LYS A 1 85 ? 5.797 -16.951 -41.904 1.00 86.06 85 LYS A CA 1
ATOM 661 C C . LYS A 1 85 ? 7.023 -16.054 -42.076 1.00 86.06 85 LYS A C 1
ATOM 663 O O . LYS A 1 85 ? 8.025 -16.528 -42.586 1.00 86.06 85 LYS A O 1
ATOM 668 N N . GLU A 1 86 ? 6.949 -14.792 -41.652 1.00 86.50 86 GLU A N 1
ATOM 669 C CA . GLU A 1 86 ? 8.068 -13.838 -41.686 1.00 86.50 86 GLU A CA 1
ATOM 670 C C . GLU A 1 86 ? 9.240 -14.332 -40.813 1.00 86.50 86 GLU A C 1
ATOM 672 O O . GLU A 1 86 ? 10.389 -14.319 -41.251 1.00 86.50 86 GLU A O 1
ATOM 677 N N . ILE A 1 87 ? 8.950 -14.863 -39.618 1.00 82.31 87 ILE A N 1
ATOM 678 C CA . ILE A 1 87 ? 9.955 -15.481 -38.738 1.00 82.31 87 ILE A CA 1
ATOM 679 C C . ILE A 1 87 ? 10.536 -16.743 -39.379 1.00 82.31 87 ILE A C 1
ATOM 681 O O . ILE A 1 87 ? 11.754 -16.882 -39.429 1.00 82.31 87 ILE A O 1
ATOM 685 N N . ASP A 1 88 ? 9.691 -17.629 -39.903 1.00 84.50 88 ASP A N 1
ATOM 686 C CA . ASP A 1 88 ? 10.132 -18.879 -40.527 1.00 84.50 88 ASP A CA 1
ATOM 687 C C . ASP A 1 88 ? 11.037 -18.604 -41.736 1.00 84.50 88 ASP A C 1
ATOM 689 O O . ASP A 1 88 ? 12.071 -19.250 -41.887 1.00 84.50 88 ASP A O 1
ATOM 693 N N . THR A 1 89 ? 10.715 -17.600 -42.561 1.00 87.81 89 THR A N 1
ATOM 694 C CA . THR A 1 89 ? 11.590 -17.183 -43.668 1.00 87.81 89 THR A CA 1
ATOM 695 C C . THR A 1 89 ? 12.930 -16.648 -43.176 1.00 87.81 89 THR A C 1
ATOM 697 O O . THR A 1 89 ? 13.962 -17.025 -43.720 1.00 87.81 89 THR A O 1
ATOM 700 N N . LEU A 1 90 ? 12.941 -15.843 -42.106 1.00 83.62 90 LEU A N 1
ATOM 701 C CA . LEU A 1 90 ? 14.183 -15.318 -41.528 1.00 83.62 90 LEU A CA 1
ATOM 702 C C . LEU A 1 90 ? 15.072 -16.433 -40.957 1.00 83.62 90 LEU A C 1
ATOM 704 O O . LEU A 1 90 ? 16.295 -16.339 -41.041 1.00 83.62 90 LEU A O 1
ATOM 708 N N . VAL A 1 91 ? 14.474 -17.484 -40.392 1.00 81.12 91 VAL A N 1
ATOM 709 C CA . VAL A 1 91 ? 15.203 -18.649 -39.871 1.00 81.12 91 VAL A CA 1
ATOM 710 C C . VAL A 1 91 ? 15.751 -19.508 -41.016 1.00 81.12 91 VAL A C 1
ATOM 712 O O . VAL A 1 91 ? 16.936 -19.834 -41.017 1.00 81.12 91 VAL A O 1
ATOM 715 N N . LEU A 1 92 ? 14.934 -19.811 -42.030 1.00 84.19 92 LEU A N 1
ATOM 716 C CA . LEU A 1 92 ? 15.338 -20.641 -43.174 1.00 84.19 92 LEU A CA 1
ATOM 717 C C . LEU A 1 92 ? 16.419 -19.981 -44.046 1.00 84.19 92 LEU A C 1
ATOM 719 O O . LEU A 1 92 ? 17.317 -20.663 -44.541 1.00 84.19 92 LEU A O 1
ATOM 723 N N . ASP A 1 93 ? 16.366 -18.659 -44.221 1.00 81.31 93 ASP A N 1
ATOM 724 C CA . ASP A 1 93 ? 17.387 -17.911 -44.968 1.00 81.31 93 ASP A CA 1
ATOM 725 C C . ASP A 1 93 ? 18.738 -17.875 -44.232 1.00 81.31 93 ASP A C 1
ATOM 727 O O . ASP A 1 93 ? 19.793 -17.733 -44.861 1.00 81.31 93 ASP A O 1
ATOM 731 N N . ASN A 1 94 ? 18.720 -18.032 -42.906 1.00 78.81 94 ASN A N 1
ATOM 732 C CA . ASN A 1 94 ? 19.929 -18.116 -42.097 1.00 78.81 94 ASN A CA 1
ATOM 733 C C . ASN A 1 94 ? 20.571 -19.510 -42.169 1.00 78.81 94 ASN A C 1
ATOM 735 O O . ASN A 1 94 ? 21.783 -19.602 -42.348 1.00 78.81 94 ASN A O 1
ATOM 739 N N . ASP A 1 95 ? 19.773 -20.581 -42.122 1.00 78.44 95 ASP A N 1
ATOM 740 C CA . ASP A 1 95 ? 20.270 -21.966 -42.183 1.00 78.44 95 ASP A CA 1
ATOM 741 C C . ASP A 1 95 ? 20.960 -22.301 -43.519 1.00 78.44 95 ASP A C 1
ATOM 743 O O . ASP A 1 95 ? 21.872 -23.125 -43.574 1.00 78.44 95 ASP A O 1
ATOM 747 N N . ASN A 1 96 ? 20.578 -21.633 -44.612 1.00 78.75 96 ASN A N 1
ATOM 748 C CA . ASN A 1 96 ? 21.213 -21.829 -45.919 1.00 78.75 96 ASN A CA 1
ATOM 749 C C . ASN A 1 96 ? 22.575 -21.115 -46.060 1.00 78.75 96 ASN A C 1
ATOM 751 O O . ASN A 1 96 ? 23.343 -21.429 -46.972 1.00 78.75 96 ASN A O 1
ATOM 755 N N . ASN A 1 97 ? 22.908 -20.183 -45.161 1.00 73.50 97 ASN A N 1
ATOM 756 C CA . ASN A 1 97 ? 24.165 -19.436 -45.160 1.00 73.50 97 ASN A CA 1
ATOM 757 C C . ASN A 1 97 ? 25.102 -19.964 -44.056 1.00 73.50 97 ASN A C 1
ATOM 759 O O . ASN A 1 97 ? 25.296 -19.315 -43.034 1.00 73.50 97 ASN A O 1
ATOM 763 N N . ASN A 1 98 ? 25.719 -21.128 -44.296 1.00 63.12 98 ASN A N 1
ATOM 764 C CA . ASN A 1 98 ? 26.613 -21.903 -43.404 1.00 63.12 98 ASN A CA 1
ATOM 765 C C . ASN A 1 98 ? 27.896 -21.198 -42.862 1.00 63.12 98 ASN A C 1
ATOM 767 O O . ASN A 1 98 ? 28.869 -21.865 -42.511 1.00 63.12 98 ASN A O 1
ATOM 771 N N . ASN A 1 99 ? 27.952 -19.868 -42.767 1.00 62.09 99 ASN A N 1
ATOM 772 C CA . ASN A 1 99 ? 29.084 -19.138 -42.183 1.00 62.09 99 ASN A CA 1
ATOM 773 C C . ASN A 1 99 ? 28.797 -18.766 -40.717 1.00 62.09 99 ASN A C 1
ATOM 775 O O . ASN A 1 99 ? 28.472 -17.632 -40.368 1.00 62.09 99 ASN A O 1
ATOM 779 N N . ASP A 1 100 ? 28.950 -19.774 -39.865 1.00 60.69 100 ASP A N 1
ATOM 780 C CA . ASP A 1 100 ? 28.427 -19.911 -38.501 1.00 60.69 100 ASP A CA 1
ATOM 781 C C . ASP A 1 100 ? 29.198 -19.146 -37.393 1.00 60.69 100 ASP A C 1
ATOM 783 O O . ASP A 1 100 ? 29.404 -19.649 -36.288 1.00 60.69 100 ASP A O 1
ATOM 787 N N . HIS A 1 101 ? 29.695 -17.930 -37.658 1.00 62.28 101 HIS A N 1
ATOM 788 C CA . HIS A 1 101 ? 30.602 -17.257 -36.704 1.00 62.28 101 HIS A CA 1
ATOM 789 C C . HIS A 1 101 ? 30.208 -15.873 -36.184 1.00 62.28 101 HIS A C 1
ATOM 791 O O . HIS A 1 101 ? 30.928 -15.354 -35.339 1.00 62.28 101 HIS A O 1
ATOM 797 N N . ASN A 1 102 ? 29.058 -15.299 -36.554 1.00 64.38 102 ASN A N 1
ATOM 798 C CA . ASN A 1 102 ? 28.656 -13.972 -36.046 1.00 64.38 102 ASN A CA 1
ATOM 799 C C . ASN A 1 102 ? 27.179 -13.859 -35.624 1.00 64.38 102 ASN A C 1
ATOM 801 O O . ASN A 1 102 ? 26.562 -12.807 -35.776 1.00 64.38 102 ASN A O 1
ATOM 805 N N . LEU A 1 103 ? 26.611 -14.905 -35.014 1.00 64.56 103 LEU A N 1
ATOM 806 C CA . LEU A 1 103 ? 25.235 -14.866 -34.482 1.00 64.56 103 LEU A CA 1
ATOM 807 C C . LEU A 1 103 ? 25.035 -13.824 -33.356 1.00 64.56 103 LEU A C 1
ATOM 809 O O . LEU A 1 103 ? 23.909 -13.477 -33.010 1.00 64.56 103 LEU A O 1
ATOM 813 N N . LEU A 1 104 ? 26.132 -13.324 -32.778 1.00 73.75 104 LEU A N 1
ATOM 814 C CA . LEU A 1 104 ? 26.138 -12.303 -31.729 1.00 73.75 104 LEU A CA 1
ATOM 815 C C . LEU A 1 104 ? 26.447 -10.892 -32.245 1.00 73.75 104 LEU A C 1
ATOM 817 O O . LEU A 1 104 ? 26.531 -9.979 -31.426 1.00 73.75 104 LEU A O 1
ATOM 821 N N . ASP A 1 105 ? 26.624 -10.685 -33.557 1.00 82.88 105 ASP A N 1
ATOM 822 C CA . ASP A 1 105 ? 26.799 -9.327 -34.076 1.00 82.88 105 ASP A CA 1
ATOM 823 C C . ASP A 1 105 ? 25.469 -8.561 -33.934 1.00 82.88 105 ASP A C 1
ATOM 825 O O . ASP A 1 105 ? 24.475 -8.931 -34.579 1.00 82.88 105 ASP A O 1
ATOM 829 N N . PRO A 1 106 ? 25.420 -7.490 -33.113 1.00 82.19 106 PRO A N 1
ATOM 830 C CA . PRO A 1 106 ? 24.222 -6.678 -32.942 1.00 82.19 106 PRO A CA 1
ATOM 831 C C . PRO A 1 106 ? 23.741 -6.024 -34.245 1.00 82.19 106 PRO A C 1
ATOM 833 O O . PRO A 1 106 ? 22.589 -5.597 -34.320 1.00 82.19 106 PRO A O 1
ATOM 836 N N . ASN A 1 107 ? 24.597 -5.958 -35.269 1.00 85.00 107 ASN A N 1
ATOM 837 C CA . ASN A 1 107 ? 24.273 -5.419 -36.587 1.00 85.00 107 ASN A CA 1
ATOM 838 C C . ASN A 1 107 ? 23.931 -6.499 -37.622 1.00 85.00 107 ASN A C 1
ATOM 840 O O . ASN A 1 107 ? 23.722 -6.165 -38.791 1.00 85.00 107 ASN A O 1
ATOM 844 N N . SER A 1 108 ? 23.866 -7.776 -37.228 1.00 85.38 108 SER A N 1
ATOM 845 C CA . SER A 1 108 ? 23.495 -8.842 -38.156 1.00 85.38 108 SER A CA 1
ATOM 846 C C . SER A 1 108 ? 22.079 -8.605 -38.720 1.00 85.38 108 SER A C 1
ATOM 848 O O . SER A 1 108 ? 21.158 -8.250 -37.972 1.00 85.38 108 SER A O 1
ATOM 850 N N . PRO A 1 109 ? 21.867 -8.804 -40.037 1.00 82.12 109 PRO A N 1
ATOM 851 C CA . PRO A 1 109 ? 20.552 -8.648 -40.659 1.00 82.12 109 PRO A CA 1
ATOM 852 C C . PRO A 1 109 ? 19.468 -9.507 -39.994 1.00 82.12 109 PRO A C 1
ATOM 854 O O . PRO A 1 109 ? 18.336 -9.051 -39.844 1.00 82.12 109 PRO A O 1
ATOM 857 N N . LEU A 1 110 ? 19.836 -10.708 -39.530 1.00 81.88 110 LEU A N 1
ATOM 858 C CA . LEU A 1 110 ? 18.948 -11.616 -38.808 1.00 81.88 110 LEU A CA 1
ATOM 859 C C . LEU A 1 110 ? 18.466 -11.011 -37.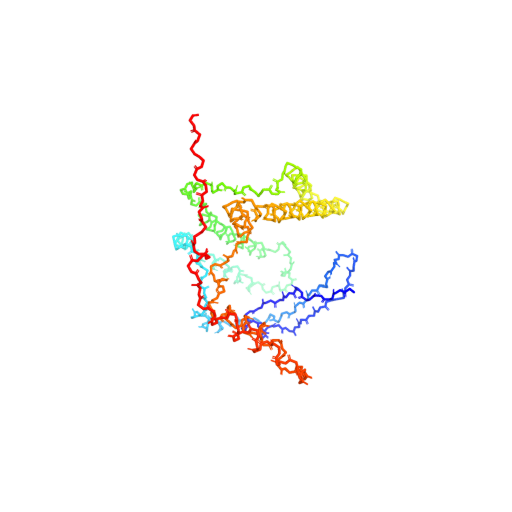488 1.00 81.88 110 LEU A C 1
ATOM 861 O O . LEU A 1 110 ? 17.261 -10.929 -37.256 1.00 81.88 110 LEU A O 1
ATOM 865 N N . LEU A 1 111 ? 19.386 -10.558 -36.627 1.00 83.19 111 LEU A N 1
ATOM 866 C CA . LEU A 1 111 ? 19.015 -9.994 -35.329 1.00 83.19 111 LEU A CA 1
ATOM 867 C C . LEU A 1 111 ? 18.171 -8.726 -35.502 1.00 83.19 111 LEU A C 1
ATOM 869 O O . LEU A 1 111 ? 17.228 -8.500 -34.743 1.00 83.19 111 LEU A O 1
ATOM 873 N N . LYS A 1 112 ? 18.469 -7.921 -36.529 1.00 87.12 112 LYS A N 1
ATOM 874 C CA . LYS A 1 112 ? 17.650 -6.762 -36.892 1.00 87.12 112 LYS A CA 1
ATOM 875 C C . LYS A 1 112 ? 16.230 -7.179 -37.289 1.00 87.12 112 LYS A C 1
ATOM 877 O O . LYS A 1 112 ? 15.283 -6.637 -36.723 1.00 87.12 112 LYS A O 1
ATOM 882 N N . GLY A 1 113 ? 16.084 -8.166 -38.176 1.00 86.06 113 GLY A N 1
ATOM 883 C CA . GLY A 1 113 ? 14.782 -8.701 -38.587 1.00 86.06 113 GLY A CA 1
ATOM 884 C C . GLY A 1 113 ? 13.979 -9.244 -37.405 1.00 86.06 113 GLY A C 1
ATOM 885 O O . GLY A 1 113 ? 12.845 -8.827 -37.184 1.00 86.06 113 GLY A O 1
ATOM 886 N N . VAL A 1 114 ? 14.599 -10.072 -36.558 1.00 83.88 114 VAL A N 1
ATOM 887 C CA . VAL A 1 114 ? 13.964 -10.611 -35.342 1.00 83.88 114 VAL A CA 1
ATOM 888 C C . VAL A 1 114 ? 13.505 -9.488 -34.408 1.00 83.88 114 VAL A C 1
ATOM 890 O O . VAL A 1 114 ? 12.370 -9.508 -33.932 1.00 83.88 114 VAL A O 1
ATOM 893 N N . ASN A 1 115 ? 14.342 -8.477 -34.163 1.00 85.88 115 ASN A N 1
ATOM 894 C CA . ASN A 1 115 ? 13.984 -7.347 -33.303 1.00 85.88 115 ASN A CA 1
ATOM 895 C C . ASN A 1 115 ? 12.830 -6.511 -33.875 1.00 85.88 115 ASN A C 1
ATOM 897 O O . ASN A 1 115 ? 11.962 -6.060 -33.118 1.00 85.88 115 ASN A O 1
ATOM 901 N N . GLU A 1 116 ? 12.786 -6.316 -35.194 1.00 89.88 116 GLU A N 1
ATOM 902 C CA . GLU A 1 116 ? 11.680 -5.641 -35.880 1.00 89.88 116 GLU A CA 1
ATOM 903 C C . GLU A 1 116 ? 10.378 -6.440 -35.736 1.00 89.88 116 GLU A C 1
ATOM 905 O O . GLU A 1 116 ? 9.346 -5.878 -35.348 1.00 89.88 116 GLU A O 1
ATOM 910 N N . THR A 1 117 ? 10.424 -7.760 -35.928 1.00 85.31 117 THR A N 1
ATOM 911 C CA . THR A 1 117 ? 9.258 -8.634 -35.757 1.00 85.31 117 THR A CA 1
ATOM 912 C C . THR A 1 117 ? 8.772 -8.673 -34.306 1.00 85.31 117 THR A C 1
ATOM 914 O O . THR A 1 117 ? 7.575 -8.522 -34.047 1.00 85.31 117 THR A O 1
ATOM 917 N N . VAL A 1 118 ? 9.681 -8.795 -33.334 1.00 85.69 118 VAL A N 1
ATOM 918 C CA . VAL A 1 118 ? 9.350 -8.751 -31.898 1.00 85.69 118 VAL A CA 1
ATOM 919 C C . VAL A 1 118 ? 8.725 -7.407 -31.526 1.00 85.69 118 VAL A C 1
ATOM 921 O O . VAL A 1 118 ? 7.736 -7.366 -30.786 1.00 85.69 118 VAL A O 1
ATOM 924 N N . SER A 1 119 ? 9.244 -6.304 -32.069 1.00 88.25 119 SER A N 1
ATOM 925 C CA . SER A 1 119 ? 8.681 -4.966 -31.859 1.00 88.25 119 SER A CA 1
ATOM 926 C C . SER A 1 119 ? 7.267 -4.852 -32.436 1.00 88.25 119 SER A C 1
ATOM 928 O O . SER A 1 119 ? 6.366 -4.325 -31.776 1.00 88.25 119 SER A O 1
ATOM 930 N N . LYS A 1 120 ? 7.035 -5.414 -33.627 1.00 87.31 120 LYS A N 1
ATOM 931 C CA . LYS A 1 120 ? 5.724 -5.470 -34.287 1.00 87.31 120 LYS A CA 1
ATOM 932 C C . LYS A 1 120 ? 4.717 -6.255 -33.444 1.00 87.31 120 LYS A C 1
ATOM 934 O O . LYS A 1 120 ? 3.676 -5.698 -33.096 1.00 87.31 120 LYS A O 1
ATOM 939 N N . VAL A 1 121 ? 5.052 -7.471 -33.005 1.00 84.62 121 VAL A N 1
ATOM 940 C CA . VAL A 1 121 ? 4.196 -8.287 -32.118 1.00 84.62 121 VAL A CA 1
ATOM 941 C C . VAL A 1 121 ? 3.912 -7.567 -30.800 1.00 84.62 121 VAL A C 1
ATOM 943 O O . VAL A 1 121 ? 2.761 -7.485 -30.367 1.00 84.62 121 VAL A O 1
ATOM 946 N N . SER A 1 122 ? 4.939 -6.979 -30.185 1.00 86.06 122 SER A N 1
ATOM 947 C CA . SER A 1 122 ? 4.796 -6.225 -28.936 1.00 86.06 122 SER A CA 1
ATOM 948 C C . SER A 1 122 ? 3.839 -5.044 -29.095 1.00 86.06 122 SER A C 1
ATOM 950 O O . SER A 1 122 ? 2.985 -4.824 -28.236 1.00 86.06 122 SER A O 1
ATOM 952 N N . SER A 1 123 ? 3.922 -4.318 -30.214 1.00 86.12 123 SER A N 1
ATOM 953 C CA . SER A 1 123 ? 3.013 -3.209 -30.517 1.00 86.12 123 SER A CA 1
ATOM 954 C C . SER A 1 123 ? 1.568 -3.675 -30.724 1.00 86.12 123 SER A C 1
ATOM 956 O O . SER A 1 123 ? 0.643 -3.021 -30.246 1.00 86.12 123 SER A O 1
ATOM 958 N N . MET A 1 124 ? 1.354 -4.832 -31.359 1.00 84.94 124 MET A N 1
ATOM 959 C CA . MET A 1 124 ? 0.024 -5.414 -31.561 1.00 84.94 124 MET A CA 1
ATOM 960 C C . MET A 1 124 ? -0.611 -5.826 -30.235 1.00 84.94 124 MET A C 1
ATOM 962 O O . MET A 1 124 ? -1.753 -5.463 -29.959 1.00 84.94 124 MET A O 1
ATOM 966 N N . LEU A 1 125 ? 0.146 -6.517 -29.378 1.00 81.69 125 LEU A N 1
ATOM 967 C CA . LEU A 1 125 ? -0.308 -6.897 -28.039 1.00 81.69 125 LEU A CA 1
ATOM 968 C C . LEU A 1 125 ? -0.589 -5.667 -27.178 1.00 81.69 125 LEU A C 1
ATOM 970 O O . LEU A 1 125 ? -1.621 -5.608 -26.506 1.00 81.69 125 LEU A O 1
ATOM 974 N N . TYR A 1 126 ? 0.291 -4.664 -27.231 1.00 80.25 126 TYR A N 1
ATOM 975 C CA . TYR A 1 126 ? 0.089 -3.396 -26.544 1.00 80.25 126 TYR A CA 1
ATOM 976 C C . TYR A 1 126 ? -1.184 -2.700 -27.026 1.00 80.25 126 TYR A C 1
ATOM 978 O O . TYR A 1 126 ? -1.985 -2.284 -26.197 1.00 80.25 126 TYR A O 1
ATOM 986 N N . ASN A 1 127 ? -1.416 -2.619 -28.337 1.00 81.69 127 ASN A N 1
ATOM 987 C CA . ASN A 1 127 ? -2.599 -1.981 -28.911 1.00 81.69 127 ASN A CA 1
ATOM 988 C C . ASN A 1 127 ? -3.879 -2.747 -28.572 1.00 81.69 127 ASN A C 1
ATOM 990 O O . ASN A 1 127 ? -4.849 -2.138 -28.123 1.00 81.69 127 ASN A O 1
ATOM 994 N N . ALA A 1 128 ? -3.882 -4.075 -28.694 1.00 77.56 128 ALA A N 1
ATOM 995 C CA . ALA A 1 128 ? -5.016 -4.907 -28.304 1.00 77.56 128 ALA A CA 1
ATOM 996 C C . ALA A 1 128 ? -5.336 -4.743 -26.810 1.00 77.56 128 ALA A C 1
ATOM 998 O O . ALA A 1 128 ? -6.497 -4.559 -26.436 1.00 77.56 128 ALA A O 1
ATOM 999 N N . ALA A 1 129 ? -4.309 -4.729 -25.954 1.00 74.69 129 ALA A N 1
ATOM 1000 C CA . ALA A 1 129 ? -4.459 -4.494 -24.524 1.00 74.69 129 ALA A CA 1
ATOM 1001 C C . ALA A 1 129 ? -4.904 -3.060 -24.221 1.00 74.69 129 ALA A C 1
ATOM 1003 O O . ALA A 1 129 ? -5.747 -2.866 -23.351 1.00 74.69 129 ALA A O 1
ATOM 1004 N N . PHE A 1 130 ? -4.380 -2.058 -24.925 1.00 78.31 130 PHE A N 1
ATOM 1005 C CA . PHE A 1 130 ? -4.729 -0.651 -24.755 1.00 78.31 130 PHE A CA 1
ATOM 1006 C C . PHE A 1 130 ? -6.166 -0.378 -25.184 1.00 78.31 130 PHE A C 1
ATOM 1008 O O . PHE A 1 130 ? -6.865 0.333 -24.475 1.00 78.31 130 PHE A O 1
ATOM 1015 N N . VAL A 1 131 ? -6.634 -0.975 -26.283 1.00 76.50 131 VAL A N 1
ATOM 1016 C CA . VAL A 1 131 ? -8.025 -0.878 -26.750 1.00 76.50 131 VAL A CA 1
ATOM 1017 C C . VAL A 1 131 ? -8.957 -1.688 -25.843 1.00 76.50 131 VAL A C 1
ATOM 1019 O O . VAL A 1 131 ? -10.015 -1.195 -25.461 1.00 76.50 131 VAL A O 1
ATOM 1022 N N . GLY A 1 132 ? -8.549 -2.880 -25.395 1.00 67.94 132 GLY A N 1
ATOM 1023 C CA . GLY A 1 132 ? -9.305 -3.681 -24.421 1.00 67.94 132 GLY A CA 1
ATOM 1024 C C . GLY A 1 132 ? -9.384 -3.042 -23.024 1.00 67.94 132 GLY A C 1
ATOM 1025 O O . GLY A 1 132 ? -10.392 -3.166 -22.324 1.00 67.94 132 GLY A O 1
ATOM 1026 N N . ASN A 1 133 ? -8.345 -2.300 -22.626 1.00 61.91 133 ASN A N 1
ATOM 1027 C CA . ASN A 1 133 ? 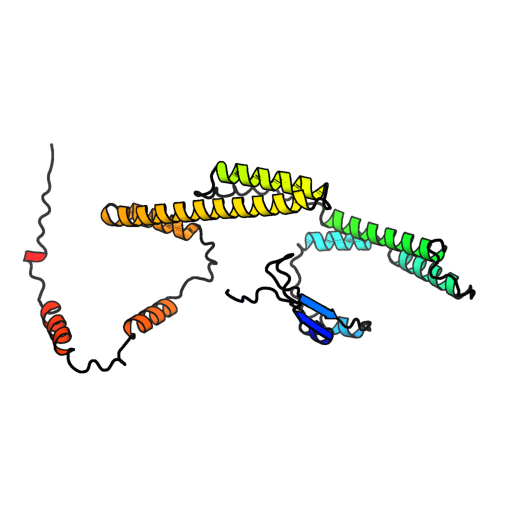-8.300 -1.483 -21.411 1.00 61.91 133 ASN A CA 1
ATOM 1028 C C . ASN A 1 133 ? -8.702 -0.031 -21.638 1.00 61.91 133 ASN A C 1
ATOM 1030 O O . ASN A 1 133 ? -8.704 0.723 -20.655 1.00 61.91 133 ASN A O 1
ATOM 1034 N N . ALA A 1 134 ? -9.036 0.376 -22.871 1.00 59.88 134 ALA A N 1
ATOM 1035 C CA . ALA A 1 134 ? -9.481 1.724 -23.180 1.00 59.88 134 ALA A CA 1
ATOM 1036 C C . ALA A 1 134 ? -10.703 1.898 -22.321 1.00 59.88 134 ALA A C 1
ATOM 1038 O O . ALA A 1 134 ? -11.717 1.241 -22.551 1.00 59.88 134 ALA A O 1
ATOM 1039 N N . LYS A 1 135 ? -10.510 2.644 -21.227 1.00 55.41 135 LYS A N 1
ATOM 1040 C CA . LYS A 1 135 ? -11.395 2.647 -20.075 1.00 55.41 135 LYS A CA 1
ATOM 1041 C C . LYS A 1 135 ? -12.771 2.825 -20.658 1.00 55.41 135 LYS A C 1
ATOM 1043 O O . LYS A 1 135 ? -13.085 3.938 -21.082 1.00 55.41 135 LYS A O 1
ATOM 1048 N N . SER A 1 136 ? -13.555 1.737 -20.709 1.00 53.94 136 SER A N 1
ATOM 1049 C CA . SER A 1 136 ? -14.985 1.817 -20.972 1.00 53.94 136 SER A CA 1
ATOM 1050 C C . SER A 1 136 ? -15.382 3.009 -20.138 1.00 53.94 136 SER A C 1
ATOM 1052 O O . SER A 1 136 ? -15.032 2.987 -18.947 1.00 53.94 136 SER A O 1
ATOM 1054 N N . LYS A 1 137 ? -15.885 4.087 -20.757 1.00 57.06 137 LYS A N 1
ATOM 1055 C CA . LYS A 1 137 ? -16.293 5.308 -20.060 1.00 57.06 137 LYS A CA 1
ATOM 1056 C C . LYS A 1 137 ? -17.405 4.866 -19.121 1.00 57.06 137 LYS A C 1
ATOM 1058 O O . LYS A 1 137 ? -18.582 4.974 -19.438 1.00 57.06 137 LYS A O 1
ATOM 1063 N N . GLY A 1 138 ? -17.017 4.212 -18.033 1.00 57.62 138 GLY A N 1
ATOM 1064 C CA . GLY A 1 138 ? -17.887 3.499 -17.138 1.00 57.62 138 GLY A CA 1
ATOM 1065 C C . GLY A 1 138 ? -18.748 4.605 -16.622 1.00 57.62 138 GLY A C 1
ATOM 1066 O O . GLY A 1 138 ? -18.186 5.604 -16.153 1.00 57.62 138 GLY A O 1
ATOM 1067 N N . LYS A 1 139 ? -20.062 4.474 -16.855 1.00 61.81 139 LYS A N 1
ATOM 1068 C CA . LYS A 1 139 ? -21.098 5.405 -16.397 1.00 61.81 139 LYS A CA 1
ATOM 1069 C C . LYS A 1 139 ? -20.572 6.039 -15.133 1.00 61.81 139 LYS A C 1
ATOM 1071 O O . LYS A 1 139 ? -20.324 5.266 -14.213 1.00 61.81 139 LYS A O 1
ATOM 1076 N N . LYS A 1 140 ? -20.250 7.345 -15.165 1.00 60.16 140 LYS A N 1
ATOM 1077 C CA . LYS A 1 140 ? -19.486 8.048 -14.120 1.00 60.16 140 LYS A CA 1
ATOM 1078 C C . LYS A 1 140 ? -20.017 7.586 -12.771 1.00 60.16 140 LYS A C 1
ATOM 1080 O O . LYS A 1 140 ? -21.028 8.110 -12.312 1.00 60.16 140 LYS A O 1
ATOM 1085 N N . GLY A 1 141 ? -19.392 6.561 -12.188 1.00 62.19 141 GLY A N 1
ATOM 1086 C CA . GLY A 1 141 ? -19.893 5.983 -10.957 1.00 62.19 141 GLY A CA 1
ATOM 1087 C C . GLY A 1 141 ? -19.835 7.132 -9.985 1.00 62.19 141 GLY A C 1
ATOM 1088 O O . GLY A 1 141 ? -18.781 7.777 -9.918 1.00 62.19 141 GLY A O 1
ATOM 1089 N N . MET A 1 142 ? -20.962 7.474 -9.349 1.00 69.88 142 MET A N 1
ATOM 1090 C CA . MET A 1 142 ? -20.978 8.540 -8.353 1.00 69.88 142 MET A CA 1
ATOM 1091 C C . MET A 1 142 ?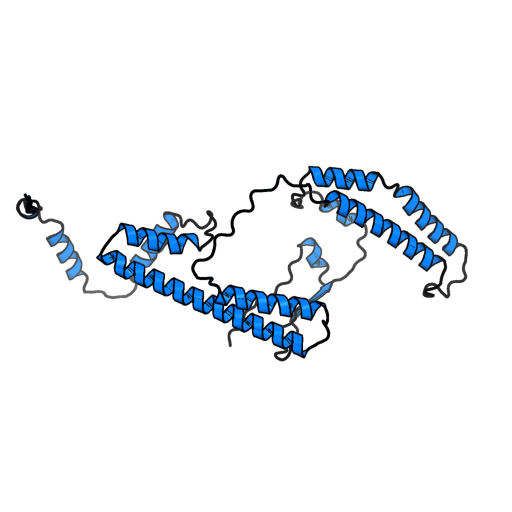 -19.782 8.278 -7.455 1.00 69.88 142 MET A C 1
ATOM 1093 O O . MET A 1 142 ? -19.704 7.219 -6.827 1.00 69.88 142 MET A O 1
ATOM 1097 N N . LYS A 1 143 ? -18.780 9.165 -7.522 1.00 69.75 143 LYS A N 1
ATOM 1098 C CA . LYS A 1 143 ? -17.524 8.967 -6.807 1.00 69.75 143 LYS A CA 1
ATOM 1099 C C . LYS A 1 143 ? -17.939 8.813 -5.358 1.00 69.75 143 LYS A C 1
ATOM 1101 O O . LYS A 1 143 ? -18.414 9.790 -4.778 1.00 69.75 143 LYS A O 1
ATOM 1106 N N . ARG A 1 144 ? -17.835 7.595 -4.808 1.00 70.94 144 ARG A N 1
ATOM 1107 C CA . ARG A 1 144 ? -18.159 7.352 -3.403 1.00 70.94 144 ARG A CA 1
ATOM 1108 C C . ARG A 1 144 ? -17.356 8.383 -2.631 1.00 70.94 144 ARG A C 1
ATOM 1110 O O . ARG A 1 144 ? -16.125 8.406 -2.738 1.00 70.94 144 ARG A O 1
ATOM 1117 N N . ARG A 1 145 ? -18.054 9.315 -1.974 1.00 74.44 145 ARG A N 1
ATOM 1118 C CA . ARG A 1 145 ? -17.398 10.338 -1.163 1.00 74.44 145 ARG A CA 1
ATOM 1119 C C . ARG A 1 145 ? -16.568 9.553 -0.161 1.00 74.44 145 ARG A C 1
ATOM 1121 O O . ARG A 1 145 ? -17.120 8.756 0.591 1.00 74.44 145 ARG A O 1
ATOM 1128 N N . LYS A 1 146 ? -15.241 9.685 -0.233 1.00 77.06 146 LYS A N 1
ATOM 1129 C CA . LYS A 1 146 ? -14.362 9.020 0.725 1.00 77.06 146 LYS A CA 1
ATOM 1130 C C . LYS A 1 146 ? -14.802 9.504 2.099 1.00 77.06 146 LYS A C 1
ATOM 1132 O O . LYS A 1 146 ? -14.776 10.710 2.342 1.00 77.06 146 LYS A O 1
ATOM 1137 N N . ILE A 1 147 ? -15.262 8.580 2.938 1.00 76.38 147 ILE A N 1
ATOM 1138 C CA . ILE A 1 147 ? -15.644 8.892 4.311 1.00 76.38 147 ILE A CA 1
ATOM 1139 C C . ILE A 1 147 ? -14.408 9.513 4.954 1.00 76.38 147 ILE A C 1
ATOM 1141 O O . ILE A 1 147 ? -13.333 8.903 4.978 1.00 76.38 147 ILE A O 1
ATOM 1145 N N . LYS A 1 148 ? -14.532 10.775 5.371 1.00 85.56 148 LYS A N 1
ATOM 1146 C CA . LYS A 1 148 ? -13.444 11.468 6.053 1.00 85.56 148 LYS A CA 1
ATOM 1147 C C . LYS A 1 148 ? -13.260 10.785 7.397 1.00 85.56 148 LYS A C 1
ATOM 1149 O O . LYS A 1 148 ? -14.202 10.680 8.175 1.00 85.56 148 LYS A O 1
ATOM 1154 N N . LYS A 1 149 ? -12.050 10.297 7.647 1.00 90.19 149 LYS A N 1
ATOM 1155 C CA . LYS A 1 149 ? -11.719 9.673 8.923 1.00 90.19 149 LYS A CA 1
ATOM 1156 C C . LYS A 1 149 ? -11.701 10.764 10.000 1.00 90.19 149 LYS A C 1
ATOM 1158 O O . LYS A 1 149 ? -11.018 11.763 9.790 1.00 90.19 149 LYS A O 1
ATOM 1163 N N . PRO A 1 150 ? -12.395 10.593 11.137 1.00 92.94 150 PRO A N 1
ATOM 1164 C CA . PRO A 1 150 ? -12.553 11.654 12.138 1.00 92.94 150 PRO A CA 1
ATOM 1165 C C . PRO A 1 150 ? -11.233 12.054 12.813 1.00 92.94 150 PRO A C 1
ATOM 1167 O O . PRO A 1 150 ? -11.090 13.173 13.288 1.00 92.94 150 PRO A O 1
ATOM 1170 N N . TYR A 1 151 ? -10.246 11.157 12.818 1.00 94.94 151 TYR A N 1
ATOM 1171 C CA . TYR A 1 151 ? -8.912 11.397 13.367 1.00 94.94 151 TYR A CA 1
ATOM 1172 C C . TYR A 1 151 ? -7.912 11.979 12.350 1.00 94.94 151 TYR A C 1
ATOM 1174 O O . TYR A 1 151 ? -6.744 12.159 12.689 1.00 94.94 151 TYR A O 1
ATOM 1182 N N . TYR A 1 152 ? -8.327 12.206 11.098 1.00 96.31 152 TYR A N 1
ATOM 1183 C CA . TYR A 1 152 ? -7.465 12.705 10.026 1.00 96.31 152 TYR A CA 1
ATOM 1184 C C . TYR A 1 152 ? -7.774 14.175 9.738 1.00 96.31 152 TYR A C 1
ATOM 1186 O O . TYR A 1 152 ? -8.797 14.504 9.137 1.00 96.31 152 TYR A O 1
ATOM 1194 N N . ASP A 1 153 ? -6.875 15.051 10.167 1.00 96.44 153 ASP A N 1
ATOM 1195 C CA . ASP A 1 153 ? -7.016 16.502 10.096 1.00 96.44 153 ASP A CA 1
ATOM 1196 C C . ASP A 1 153 ? -6.101 17.137 9.029 1.00 96.44 153 ASP A C 1
ATOM 1198 O O . ASP A 1 153 ? -5.437 16.455 8.240 1.00 96.44 153 ASP A O 1
ATOM 1202 N N . GLY A 1 154 ? -6.092 18.474 8.978 1.00 96.94 154 GLY A N 1
ATOM 1203 C CA . GLY A 1 154 ? -5.285 19.240 8.023 1.00 96.94 154 GLY A CA 1
ATOM 1204 C C . GLY A 1 154 ? -3.775 19.051 8.199 1.00 96.94 154 GLY A C 1
ATOM 1205 O O . GLY A 1 154 ? -3.035 19.128 7.218 1.00 96.94 154 GLY A O 1
ATOM 1206 N N . GLU A 1 155 ? -3.315 18.742 9.413 1.00 98.06 155 GLU A N 1
ATOM 1207 C CA . GLU A 1 155 ? -1.908 18.450 9.704 1.00 98.06 155 GLU A CA 1
ATOM 1208 C C . GLU A 1 155 ? -1.481 17.151 9.003 1.00 98.06 155 GLU A C 1
ATOM 1210 O O . GLU A 1 155 ? -0.482 17.120 8.279 1.00 98.06 155 GLU A O 1
ATOM 1215 N N . CYS A 1 156 ? -2.305 16.102 9.122 1.00 97.75 156 CYS A N 1
ATOM 1216 C CA . CYS A 1 156 ? -2.079 14.832 8.435 1.00 97.75 156 CYS A CA 1
ATOM 1217 C C . CYS A 1 156 ? -2.066 15.002 6.907 1.00 97.75 156 CYS A C 1
ATOM 1219 O O . CYS A 1 156 ? -1.193 14.452 6.231 1.00 97.75 156 CYS A O 1
ATOM 1221 N N . GLU A 1 157 ? -3.007 15.779 6.362 1.00 96.88 157 GLU A N 1
ATOM 1222 C CA . GLU A 1 157 ? -3.094 16.061 4.923 1.00 96.88 157 GLU A CA 1
ATOM 1223 C C . GLU A 1 157 ? -1.863 16.826 4.418 1.00 96.88 157 GLU A C 1
ATOM 1225 O O . GLU A 1 157 ? -1.297 16.485 3.378 1.00 96.88 157 GLU A O 1
ATOM 1230 N N . THR A 1 158 ? -1.419 17.840 5.161 1.00 98.12 158 THR A N 1
ATOM 1231 C CA . THR A 1 158 ? -0.240 18.647 4.812 1.00 98.12 158 THR A CA 1
ATOM 1232 C C . THR A 1 158 ? 1.008 17.776 4.753 1.00 98.12 158 THR A C 1
ATOM 1234 O O . THR A 1 158 ? 1.745 17.793 3.763 1.00 98.12 158 THR A O 1
ATOM 1237 N N . MET A 1 159 ? 1.205 16.936 5.769 1.00 97.88 159 MET A N 1
ATOM 1238 C CA . MET A 1 159 ? 2.346 16.032 5.827 1.00 97.88 159 MET A CA 1
ATOM 1239 C C . MET A 1 159 ? 2.291 14.958 4.731 1.00 97.88 159 MET A C 1
ATOM 1241 O O . MET A 1 159 ? 3.305 14.668 4.092 1.00 97.88 159 MET A O 1
ATOM 1245 N N . TYR A 1 160 ? 1.102 14.424 4.434 1.00 97.31 160 TYR A N 1
ATOM 1246 C CA . TYR A 1 160 ? 0.896 13.498 3.319 1.00 97.31 160 TYR A CA 1
ATOM 1247 C C . TYR A 1 160 ? 1.240 14.135 1.965 1.00 97.31 160 TYR A C 1
ATOM 1249 O O . TYR A 1 160 ? 1.922 13.516 1.142 1.00 97.31 160 TYR A O 1
ATOM 1257 N N . ARG A 1 161 ? 0.809 15.380 1.724 1.00 97.12 161 ARG A N 1
ATOM 1258 C CA . ARG A 1 161 ? 1.150 16.123 0.500 1.00 97.12 161 ARG A CA 1
ATOM 1259 C C . ARG A 1 161 ? 2.650 16.330 0.370 1.00 97.12 161 ARG A C 1
ATOM 1261 O O . ARG A 1 161 ? 3.175 16.097 -0.716 1.00 97.12 161 ARG A O 1
ATOM 1268 N N . ASN A 1 162 ? 3.332 16.689 1.457 1.00 97.81 162 ASN A N 1
ATOM 1269 C CA . ASN A 1 162 ? 4.786 16.833 1.458 1.00 97.81 162 ASN A CA 1
ATOM 1270 C C . ASN A 1 162 ? 5.476 15.519 1.051 1.00 97.81 162 ASN A C 1
ATOM 1272 O O . ASN A 1 162 ? 6.211 15.477 0.064 1.00 97.81 162 ASN A O 1
ATOM 1276 N N . VAL A 1 163 ? 5.138 14.411 1.722 1.00 97.44 163 VAL A N 1
ATOM 1277 C CA . VAL A 1 163 ? 5.646 13.069 1.383 1.00 97.44 163 VAL A CA 1
ATOM 1278 C C . VAL A 1 163 ? 5.391 12.723 -0.086 1.00 97.44 163 VAL A C 1
ATOM 1280 O O . VAL A 1 163 ? 6.261 12.162 -0.757 1.00 97.44 163 VAL A O 1
ATOM 1283 N N . LYS A 1 164 ? 4.208 13.059 -0.610 1.00 95.88 164 LYS A N 1
ATOM 1284 C CA . LYS A 1 164 ? 3.843 12.805 -2.006 1.00 95.88 164 LYS A CA 1
ATOM 1285 C C . LYS A 1 164 ? 4.681 13.632 -2.981 1.00 95.88 164 LYS A C 1
ATOM 1287 O O . LYS A 1 164 ? 5.140 13.076 -3.974 1.00 95.88 164 LYS A O 1
ATOM 1292 N N . CYS A 1 165 ? 4.894 14.918 -2.712 1.00 97.25 165 CYS A N 1
ATOM 1293 C CA . CYS A 1 165 ? 5.747 15.780 -3.533 1.00 97.25 165 CYS A CA 1
ATOM 1294 C C . CYS A 1 165 ? 7.198 15.286 -3.543 1.00 97.25 165 CYS A C 1
ATOM 1296 O O . CYS A 1 165 ? 7.780 15.145 -4.614 1.00 97.25 165 CYS A O 1
ATOM 1298 N N . LEU A 1 166 ? 7.749 14.929 -2.379 1.00 96.88 166 LEU A N 1
ATOM 1299 C CA . LEU A 1 166 ? 9.094 14.354 -2.279 1.00 96.88 166 LEU A CA 1
ATOM 1300 C C . LEU A 1 166 ? 9.203 13.017 -3.020 1.00 96.88 166 LEU A C 1
ATOM 1302 O O . LEU A 1 166 ? 10.194 12.765 -3.694 1.00 96.88 166 LEU A O 1
ATOM 1306 N N . SER A 1 167 ? 8.165 12.180 -2.945 1.00 92.88 167 SER A N 1
ATOM 1307 C CA . SER A 1 167 ? 8.136 10.908 -3.674 1.00 92.88 167 SER A CA 1
ATOM 1308 C C . SER A 1 167 ? 8.126 11.112 -5.192 1.00 92.88 167 SER A C 1
ATOM 1310 O O . SER A 1 167 ? 8.763 10.339 -5.892 1.00 92.88 167 SER A O 1
ATOM 1312 N N . ARG A 1 168 ? 7.445 12.149 -5.709 1.00 92.75 168 ARG A N 1
ATOM 1313 C CA . ARG A 1 168 ? 7.504 12.492 -7.143 1.00 92.75 168 ARG A CA 1
ATOM 1314 C C . ARG A 1 168 ? 8.903 12.941 -7.552 1.00 92.75 168 ARG A C 1
ATOM 1316 O O . ARG A 1 168 ? 9.425 12.414 -8.522 1.00 92.75 168 ARG A O 1
ATOM 1323 N N . ARG A 1 169 ? 9.525 13.828 -6.768 1.00 96.25 169 ARG A N 1
ATOM 1324 C CA . ARG A 1 169 ? 10.911 14.266 -7.001 1.00 96.25 169 ARG A CA 1
ATOM 1325 C C . ARG A 1 169 ? 11.884 13.086 -7.003 1.00 96.25 169 ARG A C 1
ATOM 1327 O O . ARG A 1 169 ? 12.762 13.012 -7.845 1.00 96.25 169 ARG A O 1
ATOM 1334 N N . LEU A 1 170 ? 11.690 12.115 -6.109 1.00 94.69 170 LEU A N 1
ATOM 1335 C CA . LEU A 1 170 ? 12.507 10.900 -6.085 1.00 94.69 170 LEU A CA 1
ATOM 1336 C C . LEU A 1 170 ? 12.356 10.055 -7.361 1.00 94.69 170 LEU A C 1
ATOM 1338 O O . LEU A 1 170 ? 13.317 9.415 -7.771 1.00 94.69 170 LEU A O 1
ATOM 1342 N N . CYS A 1 171 ? 11.181 10.046 -7.997 1.00 89.81 171 CYS A N 1
ATOM 1343 C CA . CYS A 1 171 ? 11.005 9.384 -9.292 1.00 89.81 171 CYS A CA 1
ATOM 1344 C C . CYS A 1 171 ? 11.763 10.094 -10.425 1.00 89.81 171 CYS A C 1
ATOM 1346 O O . CYS A 1 171 ? 12.155 9.430 -11.377 1.00 89.81 171 CYS A O 1
ATOM 1348 N N . GLU A 1 172 ? 11.968 11.409 -10.325 1.00 92.69 172 GLU A N 1
ATOM 1349 C CA . GLU A 1 172 ? 12.736 12.201 -11.297 1.00 92.69 172 GLU A CA 1
ATOM 1350 C C . GLU A 1 172 ? 14.251 12.007 -11.111 1.00 92.69 172 GLU A C 1
ATOM 1352 O O . GLU A 1 172 ? 14.988 11.961 -12.091 1.00 92.69 172 GLU A O 1
ATOM 1357 N N . THR A 1 173 ? 14.717 11.835 -9.867 1.00 95.31 173 THR A N 1
ATOM 1358 C CA . THR A 1 173 ? 16.140 11.624 -9.537 1.00 95.31 173 THR A CA 1
ATOM 1359 C C . THR A 1 173 ? 16.355 10.376 -8.666 1.00 95.31 173 THR A C 1
ATOM 1361 O O . THR A 1 173 ? 16.696 10.487 -7.482 1.00 95.31 173 THR A O 1
ATOM 1364 N N . PRO A 1 174 ? 16.176 9.160 -9.216 1.00 90.38 174 PRO A N 1
ATOM 1365 C CA . PRO A 1 174 ? 16.189 7.919 -8.435 1.00 90.38 174 PRO A CA 1
ATOM 1366 C C . PRO A 1 174 ? 17.556 7.556 -7.831 1.00 90.38 174 PRO A C 1
ATOM 1368 O O . PRO A 1 174 ? 17.616 6.776 -6.878 1.00 90.38 174 PRO A O 1
ATOM 1371 N N . TRP A 1 175 ? 18.650 8.113 -8.354 1.00 94.88 175 TRP A N 1
ATOM 1372 C CA . TRP A 1 175 ? 20.015 7.890 -7.857 1.00 94.88 175 TRP A CA 1
ATOM 1373 C C . TRP A 1 175 ? 20.393 8.771 -6.655 1.00 94.88 175 TRP A C 1
ATOM 1375 O O . TRP A 1 175 ? 21.420 8.523 -6.021 1.00 94.88 175 TRP A O 1
ATOM 1385 N N . ASP A 1 176 ? 19.579 9.772 -6.302 1.00 97.06 176 ASP A N 1
ATOM 1386 C CA . ASP A 1 176 ? 19.840 10.633 -5.146 1.00 97.06 176 ASP A CA 1
ATOM 1387 C C . ASP A 1 176 ? 19.547 9.889 -3.828 1.00 97.06 176 ASP A C 1
ATOM 1389 O O . ASP A 1 176 ? 18.408 9.788 -3.352 1.00 97.06 176 ASP A O 1
ATOM 1393 N N . LYS A 1 1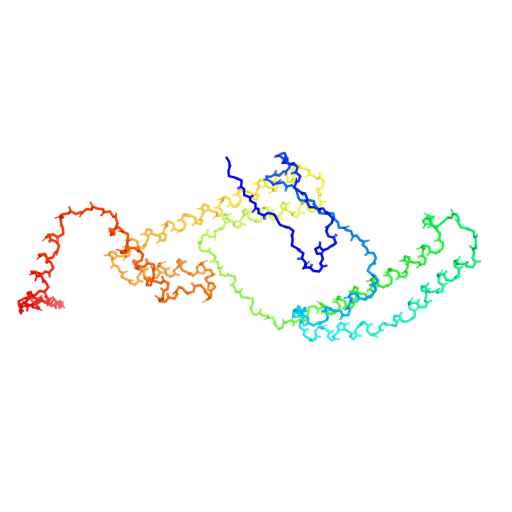77 ? 20.614 9.357 -3.218 1.00 96.69 177 LYS A N 1
ATOM 1394 C CA . LYS A 1 177 ? 20.560 8.638 -1.936 1.00 96.69 177 LYS A CA 1
ATOM 1395 C C . LYS A 1 177 ? 20.049 9.524 -0.798 1.00 96.69 177 LYS A C 1
ATOM 1397 O O . LYS A 1 177 ? 19.300 9.038 0.051 1.00 96.69 177 LYS A O 1
ATOM 1402 N N . THR A 1 178 ? 20.412 10.803 -0.785 1.00 97.81 178 THR A N 1
ATOM 1403 C CA . THR A 1 178 ? 20.025 11.746 0.271 1.00 97.81 178 THR A CA 1
ATOM 1404 C C . THR A 1 178 ? 18.526 12.014 0.213 1.00 97.81 178 THR A C 1
ATOM 1406 O O . THR A 1 178 ? 17.834 11.882 1.226 1.00 97.81 178 THR A O 1
ATOM 1409 N N . LEU A 1 179 ? 17.994 12.290 -0.983 1.00 97.06 179 LEU A N 1
ATOM 1410 C CA . LEU A 1 179 ? 16.555 12.462 -1.187 1.00 97.06 179 LEU A CA 1
ATOM 1411 C C . LEU A 1 179 ? 15.778 11.193 -0.821 1.00 97.06 179 LEU A C 1
ATOM 1413 O O . LEU A 1 179 ? 14.729 11.276 -0.176 1.00 97.06 179 LEU A O 1
ATOM 1417 N N . ARG A 1 180 ? 16.298 10.011 -1.175 1.00 95.06 180 ARG A N 1
ATOM 1418 C CA . ARG A 1 180 ? 15.680 8.728 -0.816 1.00 95.06 180 ARG A CA 1
ATOM 1419 C C . ARG A 1 180 ? 15.562 8.554 0.699 1.00 95.06 180 ARG A C 1
ATOM 1421 O O . ARG A 1 180 ? 14.471 8.247 1.184 1.00 95.06 180 ARG A O 1
ATOM 1428 N N . LEU A 1 181 ? 16.649 8.768 1.443 1.00 95.62 181 LEU A N 1
ATOM 1429 C CA . LEU A 1 181 ? 16.647 8.687 2.909 1.00 95.62 181 LEU A CA 1
ATOM 1430 C C . LEU A 1 181 ? 15.685 9.710 3.524 1.00 95.62 181 LEU A C 1
ATOM 1432 O O . LEU A 1 181 ? 14.900 9.369 4.411 1.00 95.62 181 LEU A O 1
ATOM 1436 N N . TYR A 1 182 ? 15.667 10.932 2.991 1.00 97.75 182 TYR A N 1
ATOM 1437 C CA . TYR A 1 182 ? 14.767 11.984 3.451 1.00 97.75 182 TYR A CA 1
ATOM 1438 C C . TYR A 1 182 ? 13.285 11.633 3.234 1.00 97.75 182 TYR A C 1
ATOM 1440 O O . TYR A 1 182 ? 12.473 11.770 4.150 1.00 97.75 182 TYR A O 1
ATOM 1448 N N . VAL A 1 183 ? 12.917 11.096 2.064 1.00 94.75 183 VAL A N 1
ATOM 1449 C CA . VAL A 1 183 ? 11.549 10.613 1.785 1.00 94.75 183 VAL A CA 1
ATOM 1450 C C . VAL A 1 183 ? 11.137 9.525 2.778 1.00 94.75 183 VAL A C 1
ATOM 1452 O O . VAL A 1 183 ? 10.007 9.541 3.275 1.00 94.75 183 VAL A O 1
ATOM 1455 N N . LEU A 1 184 ? 12.031 8.576 3.078 1.00 92.38 184 LEU A N 1
ATOM 1456 C CA . LEU A 1 184 ? 11.765 7.504 4.042 1.00 92.38 184 LEU A CA 1
ATOM 1457 C C . LEU A 1 184 ? 11.542 8.057 5.454 1.00 92.38 184 LEU A C 1
ATOM 1459 O O . LEU A 1 184 ? 10.577 7.668 6.116 1.00 92.38 184 LEU A O 1
ATOM 1463 N N . GLN A 1 185 ? 12.369 9.008 5.887 1.00 96.94 185 GLN A N 1
ATOM 1464 C CA . GLN A 1 185 ? 12.202 9.685 7.172 1.00 96.94 185 GLN A CA 1
ATOM 1465 C C . GLN A 1 185 ? 10.858 10.425 7.249 1.00 96.94 185 GLN A C 1
ATOM 1467 O O . GLN A 1 185 ? 10.111 10.241 8.208 1.00 96.94 185 GLN A O 1
ATOM 1472 N N . GLN A 1 186 ? 10.491 11.188 6.215 1.00 97.50 186 GLN A N 1
ATOM 1473 C CA . GLN A 1 186 ? 9.209 11.902 6.169 1.00 97.50 186 GLN A CA 1
ATOM 1474 C C . GLN A 1 186 ? 8.009 10.942 6.177 1.00 97.50 186 GLN A C 1
ATOM 1476 O O . GLN A 1 186 ? 7.017 11.192 6.863 1.00 97.50 186 GLN A O 1
ATOM 1481 N N . LYS A 1 187 ? 8.102 9.794 5.485 1.00 94.50 187 LYS A N 1
ATOM 1482 C CA . LYS A 1 187 ? 7.090 8.723 5.562 1.00 94.50 187 LYS A CA 1
ATOM 1483 C C . LYS A 1 187 ? 6.954 8.164 6.980 1.00 94.50 187 LYS A C 1
ATOM 1485 O O . LYS A 1 187 ? 5.832 7.937 7.437 1.00 94.50 187 LYS A O 1
ATOM 1490 N N . LYS A 1 188 ? 8.073 7.940 7.676 1.00 93.62 188 LYS A N 1
ATOM 1491 C CA . LYS A 1 188 ? 8.086 7.449 9.062 1.00 93.62 188 LYS A CA 1
ATOM 1492 C C . LYS A 1 188 ? 7.398 8.436 10.003 1.00 93.62 188 LYS A C 1
ATOM 1494 O O . LYS A 1 188 ? 6.516 8.026 10.759 1.00 93.62 188 LYS A O 1
ATOM 1499 N N . GLU A 1 189 ? 7.741 9.718 9.915 1.00 97.50 189 GLU A N 1
ATOM 1500 C CA . GLU A 1 189 ? 7.132 10.761 10.746 1.00 97.50 189 GLU A CA 1
ATOM 1501 C C . GLU A 1 189 ? 5.636 10.942 10.441 1.00 97.50 189 GLU A C 1
ATOM 1503 O O . GLU A 1 189 ? 4.825 10.998 11.366 1.00 97.50 189 GLU A O 1
ATOM 1508 N N . TYR A 1 190 ? 5.229 10.890 9.167 1.00 97.69 190 TYR A N 1
ATOM 1509 C CA . TYR A 1 190 ? 3.812 10.887 8.784 1.00 97.69 190 TYR A CA 1
ATOM 1510 C C . TYR A 1 190 ? 3.043 9.721 9.413 1.00 97.69 190 TYR A C 1
ATOM 1512 O O . TYR A 1 190 ? 1.999 9.911 10.041 1.00 97.69 190 TYR A O 1
ATOM 1520 N N . ASN A 1 191 ? 3.573 8.502 9.302 1.00 92.88 191 ASN A N 1
ATOM 1521 C CA . ASN A 1 191 ? 2.939 7.325 9.890 1.00 92.88 191 ASN A CA 1
ATOM 1522 C C . ASN A 1 191 ? 2.847 7.434 11.420 1.00 92.88 191 ASN A C 1
ATOM 1524 O O . ASN A 1 191 ? 1.840 7.033 12.009 1.00 92.88 191 ASN A O 1
ATOM 1528 N N . LYS A 1 192 ? 3.872 7.994 12.071 1.00 95.94 192 LYS A N 1
ATOM 1529 C CA . LYS A 1 192 ? 3.883 8.256 13.516 1.00 95.94 192 LYS A CA 1
ATOM 1530 C C . LYS A 1 192 ? 2.795 9.258 13.909 1.00 95.94 192 LYS A C 1
ATOM 1532 O O . LYS A 1 192 ? 2.053 8.981 14.854 1.00 95.94 192 LYS A O 1
ATOM 1537 N N . LEU A 1 193 ? 2.646 10.357 13.165 1.00 97.62 193 LEU A N 1
ATOM 1538 C CA . LEU A 1 193 ? 1.593 11.354 13.372 1.00 97.62 193 LEU A CA 1
ATOM 1539 C C . LEU A 1 193 ? 0.197 10.729 13.257 1.00 97.62 193 LEU A C 1
ATOM 1541 O O . LEU A 1 193 ? -0.605 10.843 14.184 1.00 97.62 193 LEU A O 1
ATOM 1545 N N . VAL A 1 194 ? -0.071 10.000 12.169 1.00 96.56 194 VAL A N 1
ATOM 1546 C CA . VAL A 1 194 ? -1.373 9.350 11.942 1.00 96.56 194 VAL A CA 1
ATOM 1547 C C . VAL A 1 194 ? -1.700 8.358 13.060 1.00 96.56 194 VAL A C 1
ATOM 1549 O O . VAL A 1 194 ? -2.817 8.354 13.576 1.00 96.56 194 VAL A O 1
ATOM 1552 N N . ARG A 1 195 ? -0.726 7.541 13.487 1.00 94.31 195 ARG A N 1
ATOM 1553 C CA . ARG A 1 195 ? -0.904 6.604 14.610 1.00 94.31 195 ARG A CA 1
ATOM 1554 C C . ARG A 1 195 ? -1.181 7.337 15.924 1.00 94.31 195 ARG A C 1
ATOM 1556 O O . ARG A 1 195 ? -2.057 6.905 16.669 1.00 94.31 195 ARG A O 1
ATOM 1563 N N . LYS A 1 196 ? -0.476 8.439 16.206 1.00 96.88 196 LYS A N 1
ATOM 1564 C CA . LYS A 1 196 ? -0.703 9.272 17.399 1.00 96.88 196 LYS A CA 1
ATOM 1565 C C . LYS A 1 196 ? -2.120 9.852 17.402 1.00 96.88 196 LYS A C 1
ATOM 1567 O O . LYS A 1 196 ? -2.835 9.684 18.384 1.00 96.88 196 LYS A O 1
ATOM 1572 N N . LYS A 1 197 ? -2.554 10.465 16.297 1.00 96.81 197 LYS A N 1
ATOM 1573 C CA . LYS A 1 197 ? -3.906 11.038 16.160 1.00 96.81 197 LYS A CA 1
ATOM 1574 C C . LYS A 1 197 ? -4.990 9.971 16.301 1.00 96.81 197 LYS A C 1
ATOM 1576 O O . LYS A 1 197 ? -5.972 10.196 17.001 1.00 96.81 197 LYS A O 1
ATOM 1581 N N . TYR A 1 198 ? -4.779 8.789 15.720 1.00 94.69 198 TYR A N 1
ATOM 1582 C CA . TYR A 1 198 ? -5.689 7.655 15.883 1.00 94.69 198 TYR A CA 1
ATOM 1583 C C . TYR A 1 198 ? -5.809 7.195 17.342 1.00 94.69 198 TYR A C 1
ATOM 1585 O O . TYR A 1 198 ? -6.922 7.020 17.829 1.00 94.69 198 TYR A O 1
ATOM 1593 N N . ARG A 1 199 ? -4.687 7.036 18.062 1.00 94.56 199 ARG A N 1
ATOM 1594 C CA . ARG A 1 199 ? -4.703 6.674 19.492 1.00 94.56 199 ARG A CA 1
ATOM 1595 C C . ARG A 1 199 ? -5.446 7.713 20.326 1.00 94.56 199 ARG A C 1
ATOM 1597 O O . ARG A 1 199 ? -6.303 7.338 21.114 1.00 94.56 199 ARG A O 1
ATOM 1604 N N . ASN A 1 200 ? -5.171 8.995 20.097 1.00 96.38 200 ASN A N 1
ATOM 1605 C CA . ASN A 1 200 ? -5.842 10.085 20.803 1.00 96.38 200 ASN A CA 1
ATOM 1606 C C . ASN A 1 200 ? -7.349 10.099 20.525 1.00 96.38 200 ASN A C 1
ATOM 1608 O O . ASN A 1 200 ? -8.138 10.287 21.441 1.00 96.38 200 ASN A O 1
ATOM 1612 N N . PHE A 1 201 ? -7.758 9.889 19.272 1.00 95.31 201 PHE A N 1
ATOM 1613 C CA . PHE A 1 201 ? -9.170 9.769 18.916 1.00 95.31 201 PHE A CA 1
ATOM 1614 C C . PHE A 1 201 ? -9.825 8.575 19.615 1.00 95.31 201 PHE A C 1
ATOM 1616 O O . PHE A 1 201 ? -10.880 8.733 20.215 1.00 95.31 201 PHE A O 1
ATOM 1623 N N . ARG A 1 202 ? -9.185 7.401 19.586 1.00 91.94 202 ARG A N 1
ATOM 1624 C CA . ARG A 1 202 ? -9.693 6.207 20.270 1.00 91.94 202 ARG A CA 1
ATOM 1625 C C . ARG A 1 202 ? -9.852 6.445 21.771 1.00 91.94 202 ARG A C 1
ATOM 1627 O O . ARG A 1 202 ? -10.889 6.078 22.305 1.00 91.94 202 ARG A O 1
ATOM 1634 N N . GLN A 1 203 ? -8.864 7.067 22.416 1.00 94.00 203 GLN A N 1
ATOM 1635 C CA . GLN A 1 203 ? -8.933 7.393 23.840 1.00 94.00 203 GLN A CA 1
ATOM 1636 C C . GLN A 1 203 ? -10.111 8.324 24.134 1.00 94.00 203 GLN A C 1
ATOM 1638 O O . GLN A 1 203 ? -10.945 7.980 24.954 1.00 94.00 203 GLN A O 1
ATOM 1643 N N . LYS A 1 204 ? -10.267 9.412 23.367 1.00 94.88 204 LYS A N 1
ATOM 1644 C CA . LYS A 1 204 ? -11.414 10.321 23.511 1.00 94.88 204 LYS A CA 1
ATOM 1645 C C . LYS A 1 204 ? -12.761 9.614 23.367 1.00 94.88 204 LYS A C 1
ATOM 1647 O O . LYS A 1 204 ? -13.697 9.932 24.080 1.00 94.88 204 LYS A O 1
ATOM 1652 N N . VAL A 1 205 ? -12.880 8.667 22.435 1.00 91.38 205 VAL A N 1
ATOM 1653 C CA . VAL A 1 205 ? -14.124 7.899 22.282 1.00 91.38 205 VAL A CA 1
ATOM 1654 C C . VAL A 1 205 ? -14.367 6.992 23.492 1.00 91.38 205 VAL A C 1
ATOM 1656 O O . VAL A 1 205 ? -15.513 6.860 23.900 1.00 91.38 205 VAL A O 1
ATOM 1659 N N . LEU A 1 206 ? -13.324 6.398 24.081 1.00 91.06 206 LEU A N 1
ATOM 1660 C CA . LEU A 1 206 ? -13.451 5.617 25.317 1.00 91.06 206 LEU A CA 1
ATOM 1661 C C . LEU A 1 206 ? -13.860 6.495 26.502 1.00 91.06 206 LEU A C 1
ATOM 1663 O O . LEU A 1 206 ? -14.771 6.122 27.233 1.00 91.06 206 LEU A O 1
ATOM 1667 N N . ASP A 1 207 ? -13.246 7.667 26.646 1.00 92.81 207 ASP A N 1
ATOM 1668 C CA . ASP A 1 207 ? -13.592 8.623 27.700 1.00 92.81 207 ASP A CA 1
ATOM 1669 C C . ASP A 1 207 ? -15.068 9.049 27.562 1.00 92.81 207 ASP A C 1
ATOM 1671 O O . ASP A 1 207 ? -15.831 8.974 28.523 1.00 92.81 207 ASP A O 1
ATOM 1675 N N . ASN A 1 208 ? -15.517 9.346 26.334 1.00 91.31 208 ASN A N 1
ATOM 1676 C CA . ASN A 1 208 ? -16.922 9.654 26.048 1.00 91.31 208 ASN A CA 1
ATOM 1677 C C . ASN A 1 208 ? -17.872 8.489 26.379 1.00 91.31 208 ASN A C 1
ATOM 1679 O O . ASN A 1 208 ? -19.003 8.733 26.785 1.00 91.31 208 ASN A O 1
ATOM 1683 N N . ILE A 1 209 ? -17.452 7.233 26.184 1.00 91.50 209 ILE A N 1
ATOM 1684 C CA . ILE A 1 209 ? -18.259 6.053 26.539 1.00 91.50 209 ILE A CA 1
ATOM 1685 C C . ILE A 1 209 ? -18.439 5.978 28.057 1.00 91.50 209 ILE A C 1
ATOM 1687 O O . ILE A 1 209 ? -19.567 5.821 28.515 1.00 91.50 209 ILE A O 1
ATOM 1691 N N . LEU A 1 210 ? -17.355 6.137 28.823 1.00 91.19 210 LEU A N 1
ATOM 1692 C CA . LEU A 1 210 ? -17.383 6.086 30.290 1.00 91.19 210 LEU A CA 1
ATOM 1693 C C . LEU A 1 210 ? -18.202 7.234 30.900 1.00 91.19 210 LEU A C 1
ATOM 1695 O O . LEU A 1 210 ? -18.873 7.056 31.916 1.00 91.19 210 LEU A O 1
ATOM 1699 N N . GLU A 1 211 ? -18.164 8.418 30.286 1.00 93.69 211 GLU A N 1
ATOM 1700 C CA . GLU A 1 211 ? -18.996 9.551 30.700 1.00 93.69 211 GLU A CA 1
ATOM 1701 C C . GLU A 1 211 ? -20.474 9.349 30.338 1.00 93.69 211 GLU A C 1
ATOM 1703 O O . GLU A 1 211 ? -21.355 9.636 31.155 1.00 93.69 211 GLU A O 1
ATOM 1708 N N . ALA A 1 212 ? -20.756 8.845 29.131 1.00 92.94 212 ALA A N 1
ATOM 1709 C CA . ALA A 1 212 ? -22.118 8.634 28.645 1.00 92.94 212 ALA A CA 1
ATOM 1710 C C . ALA A 1 212 ? -22.834 7.489 29.369 1.00 92.94 212 ALA A C 1
ATOM 1712 O O . ALA A 1 212 ? -24.036 7.592 29.599 1.00 92.94 212 ALA A O 1
ATOM 1713 N N . GLU A 1 213 ? -22.117 6.441 29.782 1.00 90.12 213 GLU A N 1
ATOM 1714 C CA . GLU A 1 213 ? -22.666 5.325 30.566 1.00 90.12 213 GLU A CA 1
ATOM 1715 C C . GLU A 1 213 ? -23.402 5.812 31.822 1.00 90.12 213 GLU A C 1
ATOM 1717 O O . GLU A 1 213 ? -24.474 5.314 32.155 1.00 90.12 213 GLU A O 1
ATOM 1722 N N . LYS A 1 214 ? -22.872 6.852 32.475 1.00 90.06 214 LYS A N 1
ATOM 1723 C CA . LYS A 1 214 ? -23.440 7.409 33.710 1.00 90.06 214 LYS A CA 1
ATOM 1724 C C . LYS A 1 214 ? -24.599 8.380 33.483 1.00 90.06 214 LYS A C 1
ATOM 1726 O O . LYS A 1 214 ? -25.301 8.700 34.436 1.00 90.06 214 LYS A O 1
ATOM 1731 N N . ARG A 1 215 ? -24.761 8.912 32.268 1.00 93.25 215 ARG A N 1
ATOM 1732 C CA . ARG A 1 215 ? -25.676 10.037 31.987 1.00 93.25 215 ARG A CA 1
ATOM 1733 C C . ARG A 1 215 ? -26.771 9.700 30.986 1.00 93.25 215 ARG A C 1
ATOM 1735 O O . ARG A 1 215 ? -27.915 10.085 31.197 1.00 93.25 215 ARG A O 1
ATOM 1742 N N . ASN A 1 216 ? -26.428 9.049 29.875 1.00 93.81 216 ASN A N 1
ATOM 1743 C CA . ASN A 1 216 ? -27.342 8.834 28.759 1.00 93.81 216 ASN A CA 1
ATOM 1744 C C . ASN A 1 216 ? -27.019 7.541 27.975 1.00 93.81 216 ASN A C 1
ATOM 1746 O O . ASN A 1 216 ? -26.080 7.515 27.166 1.00 93.81 216 ASN A O 1
ATOM 1750 N N . PRO A 1 217 ? -27.862 6.498 28.101 1.00 88.44 217 PRO A N 1
ATOM 1751 C CA . PRO A 1 217 ? -27.695 5.239 27.376 1.00 88.44 217 PRO A CA 1
ATOM 1752 C C . PRO A 1 217 ? -27.658 5.390 25.845 1.00 88.44 217 PRO A C 1
ATOM 1754 O O . PRO A 1 217 ? -27.001 4.608 25.159 1.00 88.44 217 PRO A O 1
ATOM 1757 N N . GLN A 1 218 ? -28.334 6.390 25.266 1.00 89.25 218 GLN A N 1
ATOM 1758 C CA . GLN A 1 218 ? -28.336 6.578 23.809 1.00 89.25 218 GLN A CA 1
ATOM 1759 C C . GLN A 1 218 ? -27.000 7.115 23.283 1.00 89.25 218 GLN A C 1
ATOM 1761 O O . GLN A 1 218 ? -26.549 6.713 22.206 1.00 89.25 218 GLN A O 1
ATOM 1766 N N . GLU A 1 219 ? -26.354 8.024 24.016 1.00 88.56 219 GLU A N 1
ATOM 1767 C CA . GLU A 1 219 ? -25.040 8.561 23.638 1.00 88.56 219 GLU A CA 1
ATOM 1768 C C . GLU A 1 219 ? -23.953 7.496 23.745 1.00 88.56 219 GLU A C 1
ATOM 1770 O O . GLU A 1 219 ? -23.100 7.392 22.858 1.00 88.56 219 GLU A O 1
ATOM 1775 N N . PHE A 1 220 ? -24.061 6.633 24.755 1.00 90.81 220 PHE A N 1
ATOM 1776 C CA . PHE A 1 220 ? -23.213 5.461 24.923 1.00 90.81 220 PHE A CA 1
ATOM 1777 C C . PHE A 1 220 ? -23.232 4.567 23.673 1.00 90.81 220 PHE A C 1
ATOM 1779 O O . PHE A 1 220 ? -22.186 4.297 23.071 1.00 90.81 220 PHE A O 1
ATOM 1786 N N . TRP A 1 221 ? -24.421 4.183 23.194 1.00 89.00 221 TRP A N 1
ATOM 1787 C CA . TRP A 1 221 ? -24.540 3.344 21.997 1.00 89.00 221 TRP A CA 1
ATOM 1788 C C . TRP A 1 221 ? -24.037 4.039 20.725 1.00 89.00 221 TRP A C 1
ATOM 1790 O O . TRP A 1 221 ? -23.413 3.394 19.875 1.00 89.00 221 TRP A O 1
ATOM 1800 N N . LYS A 1 222 ? -24.235 5.359 20.587 1.00 87.50 222 LYS A N 1
ATOM 1801 C CA . LYS A 1 222 ? -23.660 6.138 19.473 1.00 87.50 222 LYS A CA 1
ATOM 1802 C C . LYS A 1 222 ? -22.128 6.117 19.497 1.00 87.50 222 LYS A C 1
ATOM 1804 O O . LYS A 1 222 ? -21.498 5.917 18.451 1.00 87.50 222 LYS A O 1
ATOM 1809 N N . ALA A 1 223 ? -21.519 6.277 20.669 1.00 85.88 223 ALA A N 1
ATOM 1810 C CA . ALA A 1 223 ? -20.070 6.226 20.827 1.00 85.88 223 ALA A CA 1
ATOM 1811 C C . ALA A 1 223 ? -19.511 4.820 20.521 1.00 85.88 223 ALA A C 1
ATOM 1813 O O . ALA A 1 223 ? -18.544 4.695 19.764 1.00 85.88 223 ALA A O 1
ATOM 1814 N N . ILE A 1 224 ? -20.186 3.754 20.970 1.00 86.38 224 ILE A N 1
ATOM 1815 C CA . ILE A 1 224 ? -19.836 2.364 20.624 1.00 86.38 224 ILE A CA 1
ATOM 1816 C C . ILE A 1 224 ? -19.921 2.106 19.116 1.00 86.38 224 ILE A C 1
ATOM 1818 O O . ILE A 1 224 ? -19.003 1.529 18.525 1.00 86.38 224 ILE A O 1
ATOM 1822 N N . ASN A 1 225 ? -20.990 2.550 18.455 1.00 83.56 225 ASN A N 1
ATOM 1823 C CA . ASN A 1 225 ? -21.152 2.350 17.012 1.00 83.56 225 ASN A CA 1
ATOM 1824 C C . ASN A 1 225 ? -20.084 3.102 16.198 1.00 83.56 225 ASN A C 1
ATOM 1826 O O . ASN A 1 225 ? -19.652 2.641 15.136 1.00 83.56 225 ASN A O 1
ATOM 1830 N N . THR A 1 226 ? -19.574 4.216 16.727 1.00 84.88 226 THR A N 1
ATOM 1831 C CA . THR A 1 226 ? -18.439 4.944 16.139 1.00 84.88 226 THR A CA 1
ATOM 1832 C C . THR A 1 226 ? -17.142 4.121 16.180 1.00 84.88 226 THR A C 1
ATOM 1834 O O . THR A 1 226 ? -16.336 4.193 15.248 1.00 84.88 226 THR A O 1
ATOM 1837 N N . LEU A 1 227 ? -16.945 3.281 17.204 1.00 81.00 227 LEU A N 1
ATOM 1838 C CA . LEU A 1 227 ? -15.829 2.327 17.246 1.00 81.00 227 LEU A CA 1
ATOM 1839 C C . LEU A 1 227 ? -16.031 1.171 16.256 1.00 81.00 227 LEU A C 1
ATOM 1841 O O . LEU A 1 227 ? -15.112 0.862 15.495 1.00 81.00 227 LEU A O 1
ATOM 1845 N N . LYS A 1 228 ? -17.234 0.582 16.214 1.00 77.88 228 LYS A N 1
ATOM 1846 C CA . LYS A 1 228 ? -17.556 -0.569 15.346 1.00 77.88 228 LYS A CA 1
ATOM 1847 C C . LYS A 1 228 ? -17.477 -0.243 13.852 1.00 77.88 228 LYS A C 1
ATOM 1849 O O . LYS A 1 228 ? -16.980 -1.044 13.072 1.00 77.88 228 LYS A O 1
ATOM 1854 N N . SER A 1 229 ? -17.907 0.949 13.444 1.00 67.06 229 SER A N 1
ATOM 1855 C CA . SER A 1 229 ? -17.903 1.368 12.031 1.00 67.06 229 SER A CA 1
ATOM 1856 C C . SER A 1 229 ? -16.506 1.540 11.409 1.00 67.06 229 SER A C 1
ATOM 1858 O O . SER A 1 229 ? -16.385 1.610 10.187 1.00 67.06 229 SER A O 1
ATOM 1860 N N . ASN A 1 230 ? -15.442 1.603 12.220 1.00 61.28 230 ASN A N 1
ATOM 1861 C CA . ASN A 1 230 ? -14.062 1.730 11.732 1.00 61.28 230 ASN A CA 1
ATOM 1862 C C . ASN A 1 230 ? -13.356 0.388 11.514 1.00 61.28 230 ASN A C 1
ATOM 1864 O O . ASN A 1 230 ? -12.357 0.331 10.791 1.00 61.28 230 ASN A O 1
ATOM 1868 N N . THR A 1 231 ? -13.857 -0.689 12.112 1.00 59.91 231 THR A N 1
ATOM 1869 C CA . THR A 1 231 ? -13.484 -2.039 11.713 1.00 59.91 231 THR A CA 1
ATOM 1870 C C . THR A 1 231 ? -14.329 -2.378 10.498 1.00 59.91 231 THR A C 1
ATOM 1872 O O . THR A 1 231 ? -15.546 -2.473 10.603 1.00 59.91 231 THR A O 1
ATOM 1875 N N . ASN A 1 232 ? -13.698 -2.552 9.334 1.00 53.50 232 ASN A N 1
ATOM 1876 C CA . ASN A 1 232 ? -14.307 -3.318 8.250 1.00 53.50 232 ASN A CA 1
ATOM 1877 C C . ASN A 1 232 ? -14.427 -4.760 8.762 1.00 53.50 232 ASN A C 1
ATOM 1879 O O . ASN A 1 232 ? -13.599 -5.600 8.421 1.00 53.50 232 ASN A O 1
ATOM 1883 N N . SER A 1 233 ? -15.359 -5.012 9.679 1.00 48.47 233 SER A N 1
ATOM 1884 C CA . SER A 1 233 ? -15.710 -6.354 10.096 1.00 48.47 233 SER A CA 1
ATOM 1885 C C . SER A 1 233 ? -16.295 -6.998 8.856 1.00 48.47 233 SER A C 1
ATOM 1887 O O . SER A 1 233 ? -17.372 -6.616 8.390 1.00 48.47 233 SER A O 1
ATOM 1889 N N . ASP A 1 234 ? -15.501 -7.883 8.264 1.00 52.53 234 ASP A N 1
ATOM 1890 C CA . ASP A 1 234 ? -15.979 -8.839 7.289 1.00 52.53 234 ASP A CA 1
ATOM 1891 C C . ASP A 1 234 ? -17.255 -9.462 7.883 1.00 52.53 234 ASP A C 1
ATOM 1893 O O . ASP A 1 234 ? -17.216 -9.895 9.033 1.00 52.53 234 ASP A O 1
ATOM 1897 N N . PRO A 1 235 ? -18.409 -9.454 7.199 1.00 58.59 235 PRO A N 1
ATOM 1898 C CA . PRO A 1 235 ? -19.632 -10.065 7.726 1.00 58.59 235 PRO A CA 1
ATOM 1899 C C . PRO A 1 235 ? -19.462 -11.550 8.104 1.00 58.59 235 PRO A C 1
ATOM 1901 O O . PRO A 1 235 ? -20.315 -12.099 8.798 1.00 58.59 235 PRO A O 1
ATOM 1904 N N . SER A 1 236 ? -18.357 -12.185 7.690 1.00 57.12 236 SER A N 1
ATOM 1905 C CA . SER A 1 236 ? -17.922 -13.515 8.130 1.00 57.12 236 SER A CA 1
ATOM 1906 C C . SER A 1 236 ? -17.410 -13.578 9.581 1.00 57.12 236 SER A C 1
ATOM 1908 O O . SER A 1 236 ? -17.372 -14.661 10.153 1.00 57.12 236 SER A O 1
ATOM 1910 N N . SER A 1 237 ? -17.051 -12.447 10.206 1.00 53.66 237 SER A N 1
ATOM 1911 C CA . SER A 1 237 ? -16.513 -12.380 11.574 1.00 53.66 237 SER A CA 1
ATOM 1912 C C . SER A 1 237 ? -17.591 -12.203 12.649 1.00 53.66 237 SER A C 1
ATOM 1914 O O . SER A 1 237 ? -17.312 -11.679 13.731 1.00 53.66 237 SER A O 1
ATOM 1916 N N . ASN A 1 238 ? -18.839 -12.555 12.345 1.00 69.75 238 ASN A N 1
ATOM 1917 C CA . ASN A 1 238 ? -19.889 -12.593 13.350 1.00 69.75 238 ASN A CA 1
ATOM 1918 C C . ASN A 1 238 ? -19.630 -13.791 14.259 1.00 69.75 238 ASN A C 1
ATOM 1920 O O . ASN A 1 238 ? -19.826 -14.929 13.846 1.00 69.75 238 ASN A O 1
ATOM 1924 N N . ILE A 1 239 ? -19.195 -13.507 15.487 1.00 75.00 239 ILE A N 1
ATOM 1925 C CA . ILE A 1 239 ? -19.068 -14.512 16.540 1.00 75.00 239 ILE A CA 1
ATOM 1926 C C . ILE A 1 239 ? -20.441 -15.161 16.709 1.00 75.00 239 ILE A C 1
ATOM 1928 O O . ILE A 1 239 ? -21.426 -14.490 17.034 1.00 75.00 239 ILE A O 1
ATOM 1932 N N . THR A 1 240 ? -20.514 -16.454 16.430 1.00 81.94 240 THR A N 1
ATOM 1933 C CA . THR A 1 240 ? -21.743 -17.234 16.546 1.00 81.94 240 THR A CA 1
ATOM 1934 C C . THR A 1 240 ? -22.162 -17.342 18.013 1.00 81.94 240 THR A C 1
ATOM 1936 O O . THR A 1 240 ? -21.335 -17.260 18.923 1.00 81.94 240 THR A O 1
ATOM 1939 N N . HIS A 1 241 ? -23.453 -17.567 18.273 1.00 76.44 241 HIS A N 1
ATOM 1940 C CA . HIS A 1 241 ? -23.936 -17.823 19.638 1.00 76.44 241 HIS A CA 1
ATOM 1941 C C . HIS A 1 241 ? -23.174 -18.978 20.310 1.00 76.44 241 HIS A C 1
ATOM 1943 O O . HIS A 1 241 ? -22.933 -18.934 21.513 1.00 76.44 241 HIS A O 1
ATOM 1949 N N . GLN A 1 242 ? -22.736 -19.966 19.523 1.00 77.19 242 GLN A N 1
ATOM 1950 C CA . GLN A 1 242 ? -21.952 -21.099 20.001 1.00 77.19 242 GLN A CA 1
ATOM 1951 C C . GLN A 1 242 ? -20.556 -20.680 20.478 1.00 77.19 242 GLN A C 1
ATOM 1953 O O . GLN A 1 242 ? -20.116 -21.109 21.538 1.00 77.19 242 GLN A O 1
ATOM 1958 N N . GLU A 1 243 ? -19.874 -19.807 19.735 1.00 79.75 243 GLU A N 1
ATOM 1959 C CA . GLU A 1 243 ? -18.561 -19.281 20.130 1.00 79.75 243 GLU A CA 1
ATOM 1960 C C . GLU A 1 243 ? -18.654 -18.398 21.379 1.00 79.75 243 GLU A C 1
ATOM 1962 O O . GLU A 1 243 ? -17.787 -18.475 22.248 1.00 79.75 243 GLU A O 1
ATOM 1967 N N . TRP A 1 244 ? -19.728 -17.610 21.512 1.00 85.94 244 TRP A N 1
ATOM 1968 C CA . TRP A 1 244 ? -20.010 -16.874 22.746 1.00 85.94 244 TRP A CA 1
ATOM 1969 C C . TRP A 1 244 ? -20.245 -17.811 23.928 1.00 85.94 244 TRP A C 1
ATOM 1971 O O . TRP A 1 244 ? -19.666 -17.609 24.995 1.00 85.94 244 TRP A O 1
ATOM 1981 N N . PHE A 1 245 ? -21.062 -18.847 23.738 1.00 81.69 245 PHE A N 1
ATOM 1982 C CA . PHE A 1 245 ? -21.344 -19.836 24.771 1.00 81.69 245 PHE A CA 1
ATOM 1983 C C . PHE A 1 245 ? -20.075 -20.569 25.217 1.00 81.69 245 PHE A C 1
ATOM 1985 O O . PHE A 1 245 ? -19.814 -20.641 26.413 1.00 81.69 245 PHE A O 1
ATOM 1992 N N . GLU A 1 246 ? -19.248 -21.049 24.286 1.00 84.69 246 GLU A N 1
ATOM 1993 C CA . GLU A 1 246 ? -17.978 -21.717 24.604 1.00 84.69 246 GLU A CA 1
ATOM 1994 C C . GLU A 1 246 ? -16.991 -20.778 25.306 1.00 84.69 246 GLU A C 1
ATOM 1996 O O . GLU A 1 246 ? -16.329 -21.174 26.267 1.00 84.69 246 GLU A O 1
ATOM 2001 N N . TYR A 1 247 ? -16.923 -19.511 24.886 1.00 83.56 247 TYR A N 1
ATOM 2002 C CA . TYR A 1 247 ? -16.105 -18.504 25.557 1.00 83.56 247 TYR A CA 1
ATOM 2003 C C . TYR A 1 247 ? -16.539 -18.297 27.012 1.00 83.56 247 TYR A C 1
ATOM 2005 O O . TYR A 1 247 ? -15.707 -18.404 27.914 1.00 83.56 247 TYR A O 1
ATOM 2013 N N . PHE A 1 248 ? -17.830 -18.055 27.261 1.00 85.31 248 PHE A N 1
ATOM 2014 C CA . PHE A 1 248 ? -18.345 -17.854 28.617 1.00 85.31 248 PHE A CA 1
ATOM 2015 C C . PHE A 1 248 ? -18.264 -19.124 29.458 1.00 85.31 248 PHE A C 1
ATOM 2017 O O . PHE A 1 248 ? -17.856 -19.054 30.611 1.00 85.31 248 PHE A O 1
ATOM 2024 N N . LYS A 1 249 ? -18.558 -20.293 28.886 1.00 85.06 249 LYS A N 1
ATOM 2025 C CA . LYS A 1 249 ? -18.388 -21.586 29.554 1.00 85.06 249 LYS A CA 1
ATOM 2026 C C . LYS A 1 249 ? -16.939 -21.796 29.981 1.00 85.06 249 LYS A C 1
ATOM 2028 O O . LYS A 1 249 ? -16.697 -22.213 31.106 1.00 85.06 249 LYS A O 1
ATOM 2033 N N . LYS A 1 250 ? -15.968 -21.457 29.127 1.00 87.00 250 LYS A N 1
ATOM 2034 C CA . LYS A 1 250 ? -14.543 -21.501 29.475 1.00 87.00 250 LYS A CA 1
ATOM 2035 C C . LYS A 1 250 ? -14.195 -20.517 30.589 1.00 87.00 250 LYS A C 1
ATOM 2037 O O . LYS A 1 250 ? -13.417 -20.881 31.457 1.00 87.00 250 LYS A O 1
ATOM 2042 N N . LEU A 1 251 ? -14.764 -19.312 30.566 1.00 80.56 251 LEU A N 1
ATOM 2043 C CA . LEU A 1 251 ? -14.547 -18.262 31.567 1.00 80.56 251 LEU A CA 1
ATOM 2044 C C . LEU A 1 251 ? -15.123 -18.648 32.941 1.00 80.56 251 LEU A C 1
ATOM 2046 O O . LEU A 1 251 ? -14.480 -18.416 33.957 1.00 80.56 251 LEU A O 1
ATOM 2050 N N . MET A 1 252 ? -16.285 -19.303 32.951 1.00 80.00 252 MET A N 1
ATOM 2051 C CA . MET A 1 252 ? -16.942 -19.837 34.151 1.00 80.00 252 MET A CA 1
ATOM 2052 C C . MET A 1 252 ? -16.296 -21.137 34.653 1.00 80.00 252 MET A C 1
ATOM 2054 O O . MET A 1 252 ? -16.371 -21.440 35.837 1.00 80.00 252 MET A O 1
ATOM 2058 N N . ASN A 1 253 ? -15.632 -21.893 33.772 1.00 74.81 253 ASN A N 1
ATOM 2059 C CA . ASN A 1 253 ? -14.891 -23.111 34.117 1.00 74.81 253 ASN A CA 1
ATOM 2060 C C . ASN A 1 253 ? -13.408 -22.853 34.443 1.00 74.81 253 ASN A C 1
ATOM 2062 O O . ASN A 1 253 ? -12.636 -23.809 34.566 1.00 74.81 253 ASN A O 1
ATOM 2066 N N . VAL A 1 254 ? -12.985 -21.591 34.587 1.00 57.59 254 VAL A N 1
ATOM 2067 C CA . VAL A 1 254 ? -11.672 -21.265 35.154 1.00 57.59 254 VAL A CA 1
ATOM 2068 C C . VAL A 1 254 ? -11.722 -21.606 36.647 1.00 57.59 254 VAL A C 1
ATOM 2070 O O . VAL A 1 254 ? -12.177 -20.814 37.462 1.00 57.59 254 VAL A O 1
ATOM 2073 N N . ASN A 1 255 ? -11.247 -22.815 36.955 1.00 53.59 255 ASN A N 1
ATOM 2074 C CA . ASN A 1 255 ? -10.859 -23.337 38.272 1.00 53.59 255 ASN A CA 1
ATOM 2075 C C . ASN A 1 255 ? -11.923 -24.113 39.070 1.00 53.59 255 ASN A C 1
ATOM 2077 O O . ASN A 1 255 ? -12.132 -23.858 40.249 1.00 53.59 255 ASN A O 1
ATOM 2081 N N . GLN A 1 256 ? -12.471 -25.186 38.488 1.00 56.03 256 GLN A N 1
ATOM 2082 C CA . GLN A 1 256 ? -12.870 -26.355 39.302 1.00 56.03 256 GLN A CA 1
ATOM 2083 C C . GLN A 1 256 ? -11.693 -27.301 39.628 1.00 56.03 256 GLN A C 1
ATOM 2085 O O . GLN A 1 256 ? -11.874 -28.271 40.354 1.00 56.03 256 GLN A O 1
ATOM 2090 N N . ASN A 1 257 ? -10.485 -27.017 39.121 1.00 56.47 257 ASN A N 1
ATOM 2091 C CA . ASN A 1 257 ? -9.270 -27.799 39.396 1.00 56.47 257 ASN A CA 1
ATOM 2092 C C . ASN A 1 257 ? -8.310 -27.143 40.402 1.00 56.47 257 ASN A C 1
ATOM 2094 O O . ASN A 1 257 ? -7.289 -27.748 40.726 1.00 56.47 257 ASN A O 1
ATOM 2098 N N . ASP A 1 258 ? -8.624 -25.954 40.923 1.00 51.00 258 ASP A N 1
ATOM 2099 C CA . ASP A 1 258 ? -7.957 -25.492 42.137 1.00 51.00 258 ASP A CA 1
ATOM 2100 C C . ASP A 1 258 ? -8.683 -26.132 43.316 1.00 51.00 258 ASP A C 1
ATOM 2102 O O . ASP A 1 258 ? -9.854 -25.856 43.563 1.00 51.00 258 ASP A O 1
ATOM 2106 N N . ASN A 1 259 ? -7.976 -27.017 44.016 1.00 53.38 259 ASN A N 1
ATOM 2107 C CA . ASN A 1 259 ? -8.371 -27.657 45.269 1.00 53.38 259 ASN A CA 1
ATOM 2108 C C . ASN A 1 259 ? -8.600 -26.623 46.397 1.00 53.38 259 ASN A C 1
ATOM 2110 O O . ASN A 1 259 ? -7.930 -26.657 47.426 1.00 53.38 259 ASN A O 1
ATOM 2114 N N . PHE A 1 260 ? -9.567 -25.720 46.248 1.00 51.62 260 PHE A N 1
ATOM 2115 C CA . PHE A 1 260 ? -10.195 -25.006 47.359 1.00 51.62 260 PHE A CA 1
ATOM 2116 C C . PHE A 1 260 ? -11.362 -25.843 47.889 1.00 51.62 260 PHE A C 1
ATOM 2118 O O . PHE A 1 260 ? -12.523 -25.441 47.919 1.00 51.62 260 PHE A O 1
ATOM 2125 N N . SER A 1 261 ? -11.035 -27.054 48.332 1.00 52.94 261 SER A N 1
ATOM 2126 C CA . SER A 1 261 ? -11.909 -27.835 49.196 1.00 52.94 261 SER A CA 1
ATOM 2127 C C . SER A 1 261 ? -11.966 -27.148 50.562 1.00 52.94 261 SER A C 1
ATOM 2129 O O . SER A 1 261 ? -11.128 -27.450 51.407 1.00 52.94 261 SER A O 1
ATOM 2131 N N . ASN A 1 262 ? -12.890 -26.192 50.756 1.00 51.22 262 ASN A N 1
ATOM 2132 C CA . ASN A 1 262 ? -13.779 -26.179 51.937 1.00 51.22 262 ASN A CA 1
ATOM 2133 C C . ASN A 1 262 ? -14.747 -24.989 52.112 1.00 51.22 262 ASN A C 1
ATOM 2135 O O . ASN A 1 262 ? -15.615 -25.107 52.971 1.00 51.22 262 ASN A O 1
ATOM 2139 N N . ASP A 1 263 ? -14.716 -23.914 51.318 1.00 52.59 263 ASP A N 1
ATOM 2140 C CA . ASP A 1 263 ? -15.553 -22.724 51.617 1.00 52.59 263 ASP A CA 1
ATOM 2141 C C . ASP A 1 263 ? -16.801 -22.530 50.733 1.00 52.59 263 ASP A C 1
ATOM 2143 O O . ASP A 1 263 ? -17.419 -21.468 50.726 1.00 52.59 263 ASP A O 1
ATOM 2147 N N . ASN A 1 264 ? -17.277 -23.581 50.057 1.00 50.75 264 ASN A N 1
ATOM 2148 C CA . ASN A 1 264 ? -18.545 -23.519 49.308 1.00 50.75 264 ASN A CA 1
ATOM 2149 C C . ASN A 1 264 ? -19.810 -23.577 50.183 1.00 50.75 264 ASN A C 1
ATOM 2151 O O . ASN A 1 264 ? -20.912 -23.437 49.661 1.00 50.75 264 ASN A O 1
ATOM 2155 N N . LYS A 1 265 ? -19.694 -23.698 51.514 1.00 54.56 265 LYS A N 1
ATOM 2156 C CA . LYS A 1 265 ? -20.866 -23.583 52.402 1.00 54.56 265 LYS A CA 1
ATOM 2157 C C . LYS A 1 265 ? -21.449 -22.168 52.462 1.00 54.56 265 LYS A C 1
ATOM 2159 O O . LYS A 1 265 ? -22.604 -22.023 52.837 1.00 54.56 265 LYS A O 1
ATOM 2164 N N . PHE A 1 266 ? -20.694 -21.134 52.084 1.00 52.44 266 PHE A N 1
ATOM 2165 C CA . PHE A 1 266 ? -21.186 -19.756 52.171 1.00 52.44 266 PHE A CA 1
ATOM 2166 C C . PHE A 1 266 ? -22.040 -19.341 50.962 1.00 52.44 266 PHE A C 1
ATOM 2168 O O . PHE A 1 266 ? -22.969 -18.553 51.108 1.00 52.44 266 PHE A O 1
ATOM 2175 N N . ILE A 1 267 ? -21.767 -19.885 49.770 1.00 55.06 267 ILE A N 1
ATOM 2176 C CA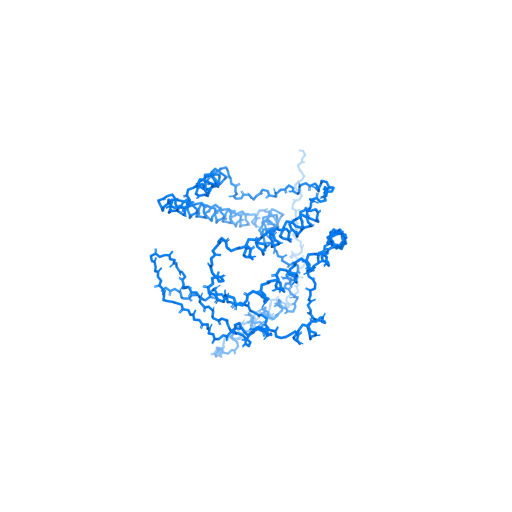 . ILE A 1 267 ? -22.456 -19.481 48.531 1.00 55.06 267 ILE A CA 1
ATOM 2177 C C . ILE A 1 267 ? -23.807 -20.194 48.375 1.00 55.06 267 ILE A C 1
ATOM 2179 O O . ILE A 1 267 ? -24.776 -19.562 47.954 1.00 55.06 267 ILE A O 1
ATOM 2183 N N . ASP A 1 268 ? -23.914 -21.460 48.787 1.00 55.25 268 ASP A N 1
ATOM 2184 C CA . ASP A 1 268 ? -25.198 -22.175 48.760 1.00 55.25 268 ASP A CA 1
ATOM 2185 C C . ASP A 1 268 ? -26.194 -21.612 49.788 1.00 55.25 268 ASP A C 1
ATOM 2187 O O . ASP A 1 268 ? -27.384 -21.527 49.496 1.00 55.25 268 ASP A O 1
ATOM 2191 N N . GLN A 1 269 ? -25.707 -21.129 50.938 1.00 53.38 269 GLN A N 1
ATOM 2192 C CA . GLN A 1 269 ? -26.531 -20.457 51.950 1.00 53.38 269 GLN A CA 1
ATOM 2193 C C . GLN A 1 269 ? -27.031 -19.082 51.463 1.00 53.38 269 GLN A C 1
ATOM 2195 O O . GLN A 1 269 ? -28.176 -18.708 51.692 1.00 53.38 269 GLN A O 1
ATOM 2200 N N . PHE A 1 270 ? -26.196 -18.324 50.742 1.00 51.69 270 PHE A N 1
ATOM 2201 C CA . PHE A 1 270 ? -26.583 -16.995 50.253 1.00 51.69 270 PHE A CA 1
ATOM 2202 C C . PHE A 1 270 ? -27.586 -17.070 49.088 1.00 51.69 270 PHE A C 1
ATOM 2204 O O . PHE A 1 270 ? -28.463 -16.216 48.963 1.00 51.69 270 PHE A O 1
ATOM 2211 N N . ASN A 1 271 ? -27.494 -18.112 48.254 1.00 52.81 271 ASN A N 1
ATOM 2212 C CA . ASN A 1 271 ? -28.416 -18.319 47.137 1.00 52.81 271 ASN A CA 1
ATOM 2213 C C . ASN A 1 271 ? -29.758 -18.935 47.558 1.00 52.81 271 ASN A C 1
ATOM 2215 O O . ASN A 1 271 ? -30.762 -18.646 46.908 1.00 52.81 271 ASN A O 1
ATOM 2219 N N . SER A 1 272 ? -29.817 -19.741 48.627 1.00 62.34 272 SER A N 1
ATOM 2220 C CA . SER A 1 272 ? -31.099 -20.259 49.128 1.00 62.34 272 SER A CA 1
ATOM 2221 C C . SER A 1 272 ? -31.936 -19.187 49.819 1.00 62.34 272 SER A C 1
ATOM 2223 O O . SER A 1 272 ? -33.163 -19.213 49.703 1.00 62.34 272 SER A O 1
ATOM 2225 N N . ASP A 1 273 ? -31.276 -18.247 50.500 1.00 56.00 273 ASP A N 1
ATOM 2226 C CA . ASP A 1 273 ? -31.942 -17.321 51.418 1.00 56.00 273 ASP A CA 1
ATOM 2227 C C . ASP A 1 273 ? -32.377 -16.013 50.738 1.00 56.00 273 ASP A C 1
ATOM 2229 O O . ASP A 1 273 ? -33.278 -15.353 51.239 1.00 56.00 273 ASP A O 1
ATOM 2233 N N . ILE A 1 274 ? -31.806 -15.642 49.584 1.00 59.56 274 ILE A N 1
ATOM 2234 C CA . ILE A 1 274 ? -32.178 -14.405 48.863 1.00 59.56 274 ILE A CA 1
ATOM 2235 C C . ILE A 1 274 ? -33.140 -14.661 47.698 1.00 59.56 274 ILE A C 1
ATOM 2237 O O . ILE A 1 274 ? -34.000 -13.829 47.425 1.00 59.56 274 ILE A O 1
ATOM 2241 N N . LEU A 1 275 ? -33.037 -15.801 47.009 1.00 53.94 275 LEU A N 1
ATOM 2242 C CA . LEU A 1 275 ? -33.862 -16.075 45.821 1.00 53.94 275 LEU A CA 1
ATOM 2243 C C . LEU A 1 275 ? -35.238 -16.679 46.141 1.00 53.94 275 LEU A C 1
ATOM 2245 O O . LEU A 1 275 ? -36.069 -16.773 45.242 1.00 53.94 275 LEU A O 1
ATOM 2249 N N . ASN A 1 276 ? -35.482 -17.063 47.398 1.00 60.94 276 ASN A N 1
ATOM 2250 C CA . ASN A 1 276 ? -36.764 -17.607 47.862 1.00 60.94 276 ASN A CA 1
ATOM 2251 C C . ASN A 1 276 ? -37.545 -16.655 48.781 1.00 60.94 276 ASN A C 1
ATOM 2253 O O . ASN A 1 276 ? -38.548 -17.071 49.359 1.00 60.94 276 ASN A O 1
ATOM 2257 N N . TYR A 1 277 ? -37.115 -15.400 48.943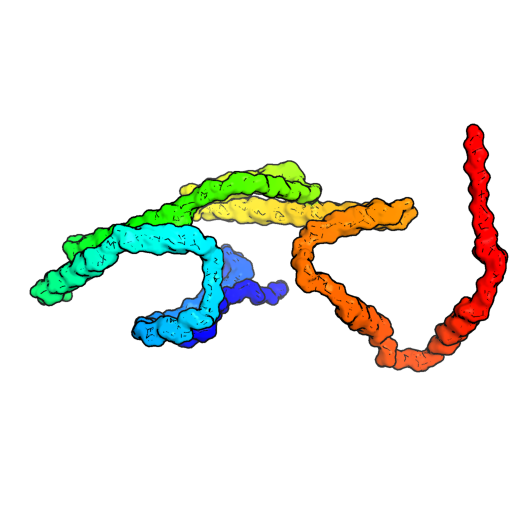 1.00 59.84 277 TYR A N 1
ATOM 2258 C CA . TYR A 1 277 ? -37.988 -14.407 49.564 1.00 59.84 277 TYR A CA 1
ATOM 2259 C C . TYR A 1 277 ? -39.055 -13.986 48.556 1.00 59.84 277 TYR A C 1
ATOM 2261 O O . TYR A 1 277 ? -38.742 -13.471 47.482 1.00 59.84 277 TYR A O 1
ATOM 2269 N N . ASP A 1 278 ? -40.318 -14.213 48.912 1.00 61.66 278 ASP A N 1
ATOM 2270 C CA . ASP A 1 278 ? -41.442 -13.635 48.190 1.00 61.66 278 ASP A CA 1
ATOM 2271 C C . ASP A 1 278 ? -41.315 -12.107 48.228 1.00 61.66 278 ASP A C 1
ATOM 2273 O O . ASP A 1 278 ? -41.233 -11.495 49.296 1.00 61.66 278 ASP A O 1
ATOM 2277 N N . MET A 1 279 ? -41.272 -11.503 47.042 1.00 52.47 279 MET A N 1
ATOM 2278 C CA . MET A 1 279 ? -41.207 -10.057 46.842 1.00 52.47 279 MET A CA 1
ATOM 2279 C C . MET A 1 279 ? -42.405 -9.407 47.544 1.00 52.47 279 MET A C 1
ATOM 2281 O O . MET A 1 279 ? -43.559 -9.665 47.185 1.00 52.47 279 MET A O 1
ATOM 2285 N N . THR A 1 280 ? -42.156 -8.600 48.576 1.00 75.19 280 THR A N 1
ATOM 2286 C CA . THR A 1 280 ? -43.235 -7.958 49.331 1.00 75.19 280 THR A CA 1
ATOM 2287 C C . THR A 1 280 ? -43.831 -6.818 48.509 1.00 75.19 280 THR A C 1
ATOM 2289 O O . THR A 1 280 ? -43.151 -6.126 47.750 1.00 75.19 280 THR A O 1
ATOM 2292 N N . THR A 1 281 ? -45.136 -6.590 48.652 1.00 63.47 281 THR A N 1
ATOM 2293 C CA . THR A 1 281 ? -45.854 -5.540 47.909 1.00 63.47 281 THR A CA 1
ATOM 2294 C C . THR A 1 281 ? -45.356 -4.123 48.211 1.00 63.47 281 THR A C 1
ATOM 2296 O O . THR A 1 281 ? -45.637 -3.213 47.439 1.00 63.47 281 THR A O 1
ATOM 2299 N N . GLU A 1 282 ? -44.597 -3.938 49.294 1.00 66.06 282 GLU A N 1
ATOM 2300 C CA . GLU A 1 282 ? -43.990 -2.661 49.686 1.00 66.06 282 GLU A CA 1
ATOM 2301 C C . GLU A 1 282 ? -42.823 -2.254 48.766 1.00 66.06 282 GLU A C 1
ATOM 2303 O O . GLU A 1 282 ? -42.632 -1.064 48.518 1.00 66.06 282 GLU A O 1
ATOM 2308 N N . GLU A 1 283 ? -42.091 -3.215 48.185 1.00 62.66 283 GLU A N 1
ATOM 2309 C CA . GLU A 1 283 ? -40.975 -2.940 47.261 1.00 62.66 283 GLU A CA 1
ATOM 2310 C C . GLU A 1 283 ? -41.445 -2.552 45.848 1.00 62.66 283 GLU A C 1
ATOM 2312 O O . GLU A 1 283 ? -40.710 -1.918 45.090 1.00 62.66 283 GLU A O 1
ATOM 2317 N N . VAL A 1 284 ? -42.688 -2.890 45.490 1.00 60.09 284 VAL A N 1
ATOM 2318 C CA . VAL A 1 284 ? -43.285 -2.557 44.184 1.00 60.09 284 VAL A CA 1
ATOM 2319 C C . VAL A 1 284 ? -43.912 -1.156 44.189 1.00 60.09 284 VAL A C 1
ATOM 2321 O O . VAL A 1 284 ? -44.048 -0.526 43.139 1.00 60.09 284 VAL A O 1
ATOM 2324 N N . SER A 1 285 ? -44.240 -0.611 45.361 1.00 52.19 285 SER A N 1
ATOM 2325 C CA . SER A 1 285 ? -44.774 0.743 45.521 1.00 52.19 285 SER A CA 1
ATOM 2326 C C . SER A 1 285 ? -43.668 1.793 45.671 1.00 52.19 285 SER A C 1
ATOM 2328 O O . SER A 1 285 ? -43.578 2.487 46.680 1.00 52.19 285 SER A O 1
ATOM 2330 N N . VAL A 1 286 ? -42.832 1.957 44.642 1.00 56.59 286 VAL A N 1
ATOM 2331 C CA . VAL A 1 286 ? -42.062 3.200 44.480 1.00 56.59 286 VAL A CA 1
ATOM 2332 C C . VAL A 1 286 ? -43.003 4.234 43.865 1.00 56.59 286 VAL A C 1
ATOM 2334 O O . VAL A 1 286 ? -43.152 4.322 42.645 1.00 56.59 286 VAL A O 1
ATOM 2337 N N . GLU A 1 287 ? -43.690 4.994 44.717 1.00 53.12 287 GLU A N 1
ATOM 2338 C CA . GLU A 1 287 ? -44.437 6.174 44.288 1.00 53.12 287 GLU A CA 1
ATOM 2339 C C . GLU A 1 287 ? -43.455 7.191 43.693 1.00 53.12 287 GLU A C 1
ATOM 2341 O O . GLU A 1 287 ? -42.647 7.803 44.392 1.00 53.12 287 GLU A O 1
ATOM 2346 N N . PHE A 1 288 ? -43.508 7.365 42.373 1.00 51.03 288 PHE A N 1
ATOM 2347 C CA . PHE A 1 288 ? -42.841 8.479 41.715 1.00 51.03 288 PHE A CA 1
ATOM 2348 C C . PHE A 1 288 ? -43.592 9.769 42.071 1.00 51.03 288 PHE A C 1
ATOM 2350 O O . PHE A 1 288 ? -44.773 9.883 41.729 1.00 51.03 288 PHE A O 1
ATOM 2357 N N . PRO A 1 289 ? -42.948 10.764 42.707 1.00 49.47 289 PRO A N 1
ATOM 2358 C CA . PRO A 1 289 ? -43.575 12.058 42.909 1.00 49.47 289 PRO A CA 1
ATOM 2359 C C . PRO A 1 289 ? -43.794 12.716 41.544 1.00 49.47 289 PRO A C 1
ATOM 2361 O O . PRO A 1 289 ? -42.854 13.107 40.852 1.00 49.47 289 PRO A O 1
ATOM 2364 N N . VAL A 1 290 ? -45.061 12.830 41.150 1.00 54.94 290 VAL A N 1
ATOM 2365 C CA . VAL A 1 290 ? -45.487 13.648 40.015 1.00 54.94 290 VAL A CA 1
ATOM 2366 C C . VAL A 1 290 ? -45.414 15.104 40.463 1.00 54.94 290 VAL A C 1
ATOM 2368 O O . VAL A 1 290 ? -46.350 15.636 41.056 1.00 54.94 290 VAL A O 1
ATOM 2371 N N . THR A 1 291 ? -44.291 15.767 40.201 1.00 59.81 291 THR A N 1
ATOM 2372 C CA . THR A 1 291 ? -44.223 17.228 40.276 1.00 59.81 291 THR A CA 1
ATOM 2373 C C . THR A 1 291 ? -44.871 17.805 39.021 1.00 59.81 291 THR A C 1
ATOM 2375 O O . THR A 1 291 ? -44.254 17.875 37.959 1.00 59.81 291 THR A O 1
ATOM 2378 N N . LEU A 1 292 ? -46.145 18.175 39.147 1.00 58.75 292 LEU A N 1
ATOM 2379 C CA . LEU A 1 292 ? -46.845 19.071 38.230 1.00 58.75 292 LEU A CA 1
ATOM 2380 C C . LEU A 1 292 ? -46.459 20.511 38.594 1.00 58.75 292 LEU A C 1
ATOM 2382 O O . LEU A 1 292 ? -46.973 21.062 39.564 1.00 58.75 292 LEU A O 1
ATOM 2386 N N . GLU A 1 293 ? -45.537 21.101 37.835 1.00 60.03 293 GLU A N 1
ATOM 2387 C CA . GLU A 1 293 ? -45.333 22.553 37.838 1.00 60.03 293 GLU A CA 1
ATOM 2388 C C . GLU A 1 293 ? -46.373 23.211 36.917 1.00 60.03 293 GLU A C 1
ATOM 2390 O O . GLU A 1 293 ? -46.588 22.765 35.785 1.00 60.03 293 GLU A O 1
ATOM 2395 N N . GLN A 1 294 ? -47.048 24.226 37.465 1.00 63.59 294 GLN A N 1
ATOM 2396 C CA . GLN A 1 294 ? -47.976 25.142 36.794 1.00 63.59 294 GLN A CA 1
ATOM 2397 C C . GLN A 1 294 ? -47.228 26.296 36.129 1.00 63.59 294 GLN A C 1
ATOM 2399 O O . GLN A 1 294 ? -46.214 26.745 36.709 1.00 63.59 294 GLN A O 1
#

Sequence (294 aa):
MGVSIVDYCICSASFLSNINNFTVGQYCPTLTDHCPISVQILSQSVQETVFNLQKNNLKRININGAREEVFKANILCYDFSLIIKEIDTLVLDNDNNNNDHNLLDPNSPLLKGVNETVSKVSSMLYNAAFVGNAKSKGKKGMKRRKIKKPYYDGECETMYRNVKCLSRRLCETPWDKTLRLYVLQQKKEYNKLVRKKYRNFRQKVLDNILEAEKRNPQEFWKAINTLKSNTNSDPSSNITHQEWFEYFKKLMNVNQNDNFSNDNKFIDQFNSDILNYDMTTEEVSVEFPVTLEQ

pLDDT: mean 78.0, std 16.2, range [45.22, 98.12]